Protein AF-A0A928Q920-F1 (afdb_monomer_lite)

Sequence (198 aa):
MKIELNELFSGRCPLYLRMKDGTIYFQLQIEVAQEDKLRAGYYYEYYKIELTKTMEEIGSFSLKLIKKFHTLSDLTLNEFTQITNMNLDDYEIEASKKRYSFMGAKDAKELERNYEECTIVYNVLTKTYDVILSWTYKKGRRYYRDAAKSIGNKDILTFNDSLGFDDNVSAERLGEIIIEGFDRSRKMKAKVLNDCCS

Secondary structure (DSSP, 8-state):
----GGGGG-EEEEEEEEEETTEEEEEEEEEEEPTTSSEEEEEEEEEEEETTS-HHHHHHHHHHHHHHHHHHTT-BHHHHHHHHSS-HHHHHHHHHHHHHHHHT-SSHHHHHHH-EEEEEEEETTTTEEEEEEEEEEEETTEEEEEEE-TTEETTTEE-SS---B-TT--HHHHHHHHHHHHHHHHHHHHHHHHHHH-

Foldseek 3Di:
DPPPVCNVPQKDFQWKWKDADQKIKTWGWAFEAEPVRDTPDTATDIDMDGNVDALLVQLVVVLVSVVVNVVRHHHYQVSVCVVPVDGPVVRVVVNLVVVCVVVVHPHPVRRQPGIQIKTWMAGNVVQKIFIKQKHWDDDPPDIDIDIDTQQDDPVFDGDDDTLMDHSPDRSSSSSVSVVSSRVVSVSSHVRVHVVNVD

pLDDT: mean 87.3, std 12.9, range [33.31, 98.69]

Structure (mmCIF, N/CA/C/O backbone):
data_AF-A0A928Q920-F1
#
_entry.id   AF-A0A928Q920-F1
#
loop_
_atom_site.group_PDB
_atom_site.id
_atom_site.type_symbol
_atom_site.label_atom_id
_atom_site.label_alt_id
_atom_site.label_comp_id
_atom_site.label_asym_id
_atom_site.label_entity_id
_atom_site.label_seq_id
_atom_site.pdbx_PDB_ins_code
_atom_site.Cartn_x
_atom_site.Cartn_y
_atom_site.Cartn_z
_atom_site.occupancy
_atom_site.B_iso_or_equiv
_atom_site.auth_seq_id
_atom_site.auth_comp_id
_atom_site.auth_asym_id
_atom_site.auth_atom_id
_atom_site.pdbx_PDB_model_num
ATOM 1 N N . MET A 1 1 ? 34.317 0.171 7.608 1.00 40.81 1 MET A N 1
ATOM 2 C CA . MET A 1 1 ? 33.238 1.023 7.071 1.00 40.81 1 MET A CA 1
ATOM 3 C C . MET A 1 1 ? 32.094 0.964 8.074 1.00 40.81 1 MET A C 1
ATOM 5 O O . MET A 1 1 ? 31.523 -0.105 8.237 1.00 40.81 1 MET A O 1
ATOM 9 N N . LYS A 1 2 ? 31.872 2.027 8.860 1.00 33.31 2 LYS A N 1
ATOM 10 C CA . LYS A 1 2 ? 30.716 2.110 9.766 1.00 33.31 2 LYS A CA 1
ATOM 11 C C . LYS A 1 2 ? 29.517 2.469 8.890 1.00 33.31 2 LYS A C 1
ATOM 13 O O . LYS A 1 2 ? 29.406 3.619 8.495 1.00 33.31 2 LYS A O 1
ATOM 18 N N . ILE A 1 3 ? 28.705 1.479 8.535 1.00 41.94 3 ILE A N 1
ATOM 19 C CA . ILE A 1 3 ? 27.341 1.723 8.055 1.00 41.94 3 ILE A CA 1
ATOM 20 C C . ILE A 1 3 ? 26.650 2.417 9.229 1.00 41.94 3 ILE A C 1
ATOM 22 O O . ILE A 1 3 ? 26.576 1.838 10.318 1.00 41.94 3 ILE A O 1
ATOM 26 N N . GLU A 1 4 ? 26.277 3.687 9.077 1.00 48.59 4 GLU A N 1
ATOM 27 C CA . GLU A 1 4 ? 25.489 4.360 10.107 1.00 48.59 4 GLU A CA 1
ATOM 28 C C . GLU A 1 4 ? 24.185 3.573 10.273 1.00 48.59 4 GLU A C 1
ATOM 30 O O . GLU A 1 4 ? 23.565 3.199 9.282 1.00 48.59 4 GLU A O 1
ATOM 35 N N . LEU A 1 5 ? 23.760 3.290 11.509 1.00 47.00 5 LEU A N 1
ATOM 36 C CA . LEU A 1 5 ? 22.544 2.505 11.795 1.00 47.00 5 LEU A CA 1
ATOM 37 C C . LEU A 1 5 ? 21.294 3.034 11.056 1.00 47.00 5 LEU A C 1
ATOM 39 O O . LEU A 1 5 ? 20.389 2.259 10.754 1.00 47.00 5 LEU A O 1
ATOM 43 N N . ASN A 1 6 ? 21.296 4.316 10.676 1.00 45.22 6 ASN A N 1
ATOM 44 C CA . ASN A 1 6 ? 20.293 4.964 9.829 1.00 45.22 6 ASN A CA 1
ATOM 45 C C . ASN A 1 6 ? 20.159 4.339 8.420 1.00 45.22 6 ASN A C 1
ATOM 47 O O . ASN A 1 6 ? 19.074 4.359 7.844 1.00 45.22 6 ASN A O 1
ATOM 51 N N . GLU A 1 7 ? 21.223 3.759 7.855 1.00 47.53 7 GLU A N 1
ATOM 52 C CA . GLU A 1 7 ? 21.194 3.117 6.532 1.00 47.53 7 GLU A CA 1
ATOM 53 C C . GLU A 1 7 ? 20.440 1.772 6.555 1.00 47.53 7 GLU A C 1
ATOM 55 O O . GLU A 1 7 ? 19.805 1.409 5.560 1.00 47.53 7 GLU A O 1
ATOM 60 N N . LEU A 1 8 ? 20.429 1.068 7.699 1.00 51.53 8 LEU A N 1
ATOM 61 C CA . LEU A 1 8 ? 19.764 -0.235 7.874 1.00 51.53 8 LEU A CA 1
ATOM 62 C C . LEU A 1 8 ? 18.225 -0.141 7.934 1.00 51.53 8 LEU A C 1
ATOM 64 O O . LEU A 1 8 ? 17.552 -1.145 7.708 1.00 51.53 8 LEU A O 1
ATOM 68 N N . PHE A 1 9 ? 17.666 1.053 8.174 1.00 60.91 9 PHE A N 1
ATOM 69 C CA . PHE A 1 9 ? 16.217 1.313 8.279 1.00 60.91 9 PHE A CA 1
ATOM 70 C C . PHE A 1 9 ? 15.729 2.391 7.297 1.00 60.91 9 PHE A C 1
ATOM 72 O O . PHE A 1 9 ? 14.749 3.094 7.538 1.00 60.91 9 PHE A O 1
ATOM 79 N N . SER A 1 10 ? 16.419 2.530 6.164 1.00 71.88 10 SER A N 1
ATOM 80 C CA . SER A 1 10 ? 16.100 3.539 5.148 1.00 71.88 10 SER A CA 1
ATOM 81 C C . SER A 1 10 ? 14.812 3.253 4.367 1.00 71.88 10 SER A C 1
ATOM 83 O O . SER A 1 10 ? 14.235 4.181 3.808 1.00 71.88 10 SER A O 1
ATOM 85 N N . GLY A 1 11 ? 14.354 1.999 4.314 1.00 81.69 11 GLY A N 1
ATOM 86 C CA . GLY A 1 11 ? 13.118 1.601 3.642 1.00 81.69 11 GLY A CA 1
ATOM 87 C C . GLY A 1 11 ? 11.984 1.371 4.635 1.00 81.69 11 GLY A C 1
ATOM 88 O O . GLY A 1 11 ? 12.076 0.470 5.465 1.00 81.69 11 GLY A O 1
ATOM 89 N N . ARG A 1 12 ? 10.910 2.146 4.504 1.00 88.50 12 ARG A N 1
ATOM 90 C CA . ARG A 1 12 ? 9.685 2.039 5.301 1.00 88.50 12 ARG A CA 1
ATOM 91 C C . ARG A 1 12 ? 8.498 1.640 4.437 1.00 88.50 12 ARG A C 1
ATOM 93 O O . ARG A 1 12 ? 8.535 1.774 3.214 1.00 88.50 12 ARG A O 1
ATOM 100 N N . CYS A 1 13 ? 7.428 1.173 5.065 1.00 91.69 13 CYS A N 1
ATOM 101 C CA . CYS A 1 13 ? 6.207 0.744 4.381 1.00 91.69 13 CYS A CA 1
ATOM 102 C C . CYS A 1 13 ? 4.993 1.528 4.900 1.00 91.69 13 CYS A C 1
ATOM 104 O O . CYS A 1 13 ? 4.271 1.007 5.745 1.00 91.69 13 CYS A O 1
ATOM 106 N N . PRO A 1 14 ? 4.738 2.761 4.422 1.00 94.19 14 PRO A N 1
ATOM 107 C CA . PRO A 1 14 ? 3.599 3.543 4.897 1.00 94.19 14 PRO A CA 1
ATOM 108 C C . PRO A 1 14 ? 2.254 2.841 4.699 1.00 94.19 14 PRO A C 1
ATOM 110 O O . PRO A 1 14 ? 1.430 2.822 5.612 1.00 94.19 14 PRO A O 1
ATOM 113 N N . LEU A 1 15 ? 2.021 2.268 3.513 1.00 96.69 15 LEU A N 1
ATOM 114 C CA . LEU A 1 15 ? 0.725 1.698 3.152 1.00 96.69 15 LEU A CA 1
ATOM 115 C C . LEU A 1 15 ? 0.878 0.332 2.499 1.00 96.69 15 LEU A C 1
ATOM 117 O O . LEU A 1 15 ? 1.429 0.198 1.407 1.00 96.69 15 LEU A O 1
ATOM 121 N N . TYR A 1 16 ? 0.283 -0.668 3.135 1.00 95.31 16 TYR A N 1
ATOM 122 C CA . TYR A 1 16 ? 0.035 -1.960 2.523 1.00 95.31 16 TYR A CA 1
ATOM 123 C C . TYR A 1 16 ? -1.401 -1.991 1.996 1.00 95.31 16 TYR A C 1
ATOM 125 O O . TYR A 1 16 ? -2.351 -1.812 2.761 1.00 95.31 16 TYR A O 1
ATOM 133 N N . LEU A 1 17 ? -1.569 -2.211 0.694 1.00 97.31 17 LEU A N 1
ATOM 134 C CA . LEU A 1 17 ? -2.850 -2.063 0.013 1.00 97.31 17 LEU A CA 1
ATOM 135 C C . LEU A 1 17 ? -3.364 -3.416 -0.469 1.00 97.31 17 LEU A C 1
ATOM 137 O O . LEU A 1 17 ? -2.615 -4.231 -1.010 1.00 97.31 17 LEU A O 1
ATOM 141 N N . ARG A 1 18 ? -4.664 -3.647 -0.293 1.00 96.44 18 ARG A N 1
ATOM 142 C CA . ARG A 1 18 ? -5.372 -4.784 -0.883 1.00 96.44 18 ARG A CA 1
ATOM 143 C C . ARG A 1 18 ? -6.625 -4.337 -1.600 1.00 96.44 18 ARG A C 1
ATOM 145 O O . ARG A 1 18 ? -7.268 -3.398 -1.156 1.00 96.44 18 ARG A O 1
ATOM 152 N N . MET A 1 19 ? -7.007 -5.048 -2.648 1.00 96.56 19 MET A N 1
ATOM 153 C CA . MET A 1 19 ? -8.226 -4.776 -3.396 1.00 96.56 19 MET A CA 1
ATOM 154 C C . MET A 1 19 ? -9.019 -6.062 -3.607 1.00 96.56 19 MET A C 1
ATOM 156 O O . MET A 1 19 ? -8.455 -7.095 -3.976 1.00 96.56 19 MET A O 1
ATOM 160 N N . LYS A 1 20 ? -10.325 -5.995 -3.342 1.00 95.56 20 LYS A N 1
ATOM 161 C CA . LYS A 1 20 ? -11.289 -7.074 -3.589 1.00 95.56 20 LYS A CA 1
ATOM 162 C C . LYS A 1 20 ? -12.700 -6.495 -3.662 1.00 95.56 20 LYS A C 1
ATOM 164 O O . LYS A 1 20 ? -13.006 -5.558 -2.935 1.00 95.56 20 LYS A O 1
ATOM 169 N N . ASP A 1 21 ? -13.531 -7.060 -4.537 1.00 93.44 21 ASP A N 1
ATOM 170 C CA . ASP A 1 21 ? -14.974 -6.787 -4.639 1.00 93.44 21 ASP A CA 1
ATOM 171 C C . ASP A 1 21 ? -15.341 -5.294 -4.692 1.00 93.44 21 ASP A C 1
ATOM 173 O O . ASP A 1 21 ? -16.333 -4.860 -4.117 1.00 93.44 21 ASP A O 1
ATOM 177 N N . GLY A 1 22 ? -14.539 -4.493 -5.399 1.00 94.44 22 GLY A N 1
ATOM 178 C CA . GLY A 1 22 ? -14.806 -3.063 -5.544 1.00 94.44 22 GLY A CA 1
ATOM 179 C C . GLY A 1 22 ? -14.321 -2.193 -4.383 1.00 94.44 22 GLY A C 1
ATOM 180 O O . GLY A 1 22 ? -14.589 -1.001 -4.399 1.00 94.44 22 GLY A O 1
ATOM 181 N N . THR A 1 23 ? -13.586 -2.737 -3.414 1.00 97.44 23 THR A N 1
ATOM 182 C CA . THR A 1 23 ? -13.074 -2.000 -2.252 1.00 97.44 23 THR A CA 1
ATOM 183 C C . THR A 1 23 ? -11.546 -2.064 -2.200 1.00 97.44 23 THR A C 1
ATOM 185 O O . THR A 1 23 ? -10.955 -3.134 -2.372 1.00 97.44 23 THR A O 1
ATOM 188 N N . ILE A 1 24 ? -10.896 -0.934 -1.904 1.00 98.06 24 ILE A N 1
ATOM 189 C CA . ILE A 1 24 ? -9.482 -0.888 -1.514 1.00 98.06 24 ILE A CA 1
ATOM 190 C C . ILE A 1 24 ? -9.404 -0.859 0.010 1.00 98.06 24 ILE A C 1
ATOM 192 O O . ILE A 1 24 ? -9.973 0.018 0.659 1.00 98.06 24 ILE A O 1
ATOM 196 N N . TYR A 1 25 ? -8.653 -1.793 0.577 1.00 97.56 25 TYR A N 1
ATOM 197 C CA . TYR A 1 25 ? -8.311 -1.872 1.986 1.00 97.56 25 TYR A CA 1
ATOM 198 C C . TYR A 1 25 ? -6.888 -1.358 2.191 1.00 97.56 25 TYR A C 1
ATOM 200 O O . TYR A 1 25 ? -5.937 -1.850 1.584 1.00 97.56 25 TYR A O 1
ATOM 208 N N . PHE A 1 26 ? -6.746 -0.399 3.092 1.00 97.12 26 PHE A N 1
ATOM 209 C CA . PHE A 1 26 ? -5.482 0.189 3.495 1.00 97.12 26 PHE A CA 1
ATOM 210 C C . PHE A 1 26 ? -5.097 -0.372 4.854 1.00 97.12 26 PHE A C 1
ATOM 212 O O . PHE A 1 26 ? -5.886 -0.339 5.797 1.00 97.12 26 PHE A O 1
ATOM 219 N N . GLN A 1 27 ? -3.867 -0.847 4.961 1.00 94.81 27 GLN A N 1
ATOM 220 C CA . GLN A 1 27 ? -3.190 -1.067 6.226 1.00 94.81 27 GLN A CA 1
ATOM 221 C C . GLN A 1 27 ? -2.095 -0.002 6.329 1.00 94.81 27 GLN A C 1
ATOM 223 O O . GLN A 1 27 ? -1.072 -0.087 5.651 1.00 94.81 27 GLN A O 1
ATOM 228 N N . LEU A 1 28 ? -2.351 1.014 7.150 1.00 94.00 28 LEU A N 1
ATOM 229 C CA . LEU A 1 28 ? -1.365 2.008 7.555 1.00 94.00 28 LEU A CA 1
ATOM 230 C C . LEU A 1 28 ? -0.415 1.345 8.548 1.00 94.00 28 LEU A C 1
ATOM 232 O O . LEU A 1 28 ? -0.870 0.842 9.572 1.00 94.00 28 LEU A O 1
ATOM 236 N N . GLN A 1 29 ? 0.876 1.329 8.240 1.00 90.56 29 GLN A N 1
ATOM 237 C CA . GLN A 1 29 ? 1.894 0.692 9.069 1.00 90.56 29 GLN A CA 1
ATOM 238 C C . GLN A 1 29 ? 2.834 1.759 9.621 1.00 90.56 29 GLN A C 1
ATOM 240 O O . GLN A 1 29 ? 3.646 2.329 8.903 1.00 90.56 29 GLN A O 1
ATOM 245 N N . ILE A 1 30 ? 2.684 2.036 10.909 1.00 87.44 30 ILE A N 1
ATOM 246 C CA . ILE A 1 30 ? 3.476 2.999 11.666 1.00 87.44 30 ILE A CA 1
ATOM 247 C C . ILE A 1 30 ? 4.623 2.246 12.330 1.00 87.44 30 ILE A C 1
ATOM 249 O O . ILE A 1 30 ? 4.411 1.229 12.992 1.00 87.44 30 ILE A O 1
ATOM 253 N N . GLU A 1 31 ? 5.844 2.733 12.134 1.00 83.75 31 GLU A N 1
ATOM 254 C CA . GLU A 1 31 ? 7.037 2.139 12.735 1.00 83.75 31 GLU A CA 1
ATOM 255 C C . GLU A 1 31 ? 7.283 2.763 14.109 1.00 83.75 31 GLU A C 1
ATOM 257 O O . GLU A 1 31 ? 7.471 3.977 14.217 1.00 83.75 31 GLU A O 1
ATOM 262 N N . VAL A 1 32 ? 7.264 1.927 15.151 1.00 81.38 32 VAL A N 1
ATOM 263 C CA . VAL A 1 32 ? 7.565 2.335 16.529 1.00 81.38 32 VAL A CA 1
ATOM 264 C C . VAL A 1 32 ? 9.067 2.195 16.748 1.00 81.38 32 VAL A C 1
ATOM 266 O O . VAL A 1 32 ? 9.646 1.145 16.452 1.00 81.38 32 VAL A O 1
ATOM 269 N N . ALA A 1 33 ? 9.699 3.250 17.252 1.00 77.75 33 ALA A N 1
ATOM 270 C CA . ALA A 1 33 ? 11.130 3.317 17.494 1.00 77.75 33 ALA A CA 1
ATOM 271 C C . ALA A 1 33 ? 11.485 2.918 18.936 1.00 77.75 33 ALA A C 1
ATOM 273 O O . ALA A 1 33 ? 10.763 3.200 19.898 1.00 77.75 33 ALA A O 1
ATOM 274 N N . GLN A 1 34 ? 12.634 2.268 19.0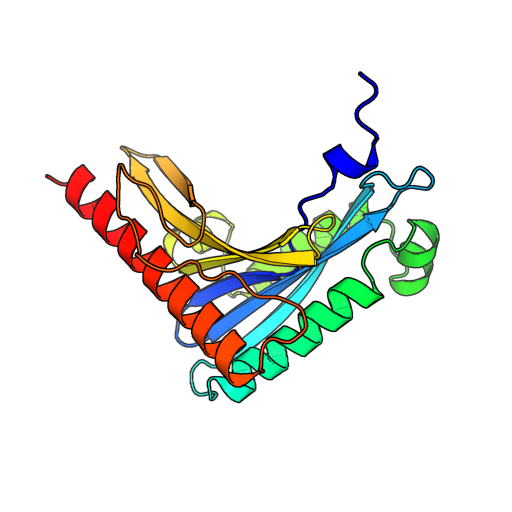85 1.00 72.38 34 GLN A N 1
ATOM 275 C CA . GLN A 1 34 ? 13.327 2.112 20.359 1.00 72.38 34 GLN A CA 1
ATOM 276 C C . GLN A 1 34 ? 14.063 3.415 20.718 1.00 72.38 34 GLN A C 1
ATOM 278 O O . GLN A 1 34 ? 14.211 4.312 19.886 1.00 72.38 34 GLN A O 1
ATOM 283 N N . GLU A 1 35 ? 14.566 3.520 21.950 1.00 72.88 35 GLU A N 1
ATOM 284 C CA . GLU A 1 35 ? 15.356 4.683 22.394 1.00 72.88 35 GLU A CA 1
ATOM 285 C C . GLU A 1 35 ? 16.627 4.899 21.551 1.00 72.88 35 GLU A C 1
ATOM 287 O O . GLU A 1 35 ? 17.061 6.033 21.351 1.00 72.88 35 GLU A O 1
ATOM 292 N N . ASP A 1 36 ? 17.194 3.823 20.999 1.00 71.94 36 ASP A N 1
ATOM 293 C CA . ASP A 1 36 ? 18.347 3.853 20.092 1.00 71.94 36 ASP A CA 1
ATOM 294 C C . ASP A 1 36 ? 17.976 4.153 18.624 1.00 71.94 36 ASP A C 1
ATOM 296 O O . ASP A 1 36 ? 18.847 4.152 17.750 1.00 71.94 36 ASP A O 1
ATOM 300 N N . LYS A 1 37 ? 16.696 4.457 18.364 1.00 67.12 37 LYS A N 1
ATOM 301 C CA . LYS A 1 37 ? 16.091 4.731 17.051 1.00 67.12 37 LYS A CA 1
ATOM 302 C C . LYS A 1 37 ? 16.040 3.537 16.100 1.00 67.12 37 LYS A C 1
ATOM 304 O O . LYS A 1 37 ? 15.703 3.711 14.928 1.00 67.12 37 LYS A O 1
ATOM 309 N N . LEU A 1 38 ? 16.329 2.328 16.576 1.00 71.56 38 LEU A N 1
ATOM 310 C CA . LEU A 1 38 ? 16.052 1.116 15.815 1.00 71.56 38 LEU A CA 1
ATOM 311 C C . LEU A 1 38 ? 14.568 0.765 15.894 1.00 71.56 38 LEU A C 1
ATOM 313 O O . LEU A 1 38 ? 13.836 1.207 16.780 1.00 71.56 38 LEU A O 1
ATOM 317 N N . ARG A 1 39 ? 14.100 -0.047 14.946 1.00 75.88 39 ARG A N 1
ATOM 318 C CA . ARG A 1 39 ? 12.699 -0.474 14.909 1.00 75.88 39 ARG A CA 1
ATOM 319 C C . ARG A 1 39 ? 12.376 -1.379 16.105 1.00 75.88 39 ARG A C 1
ATOM 321 O O . ARG A 1 39 ? 12.981 -2.439 16.257 1.00 75.88 39 ARG A O 1
ATOM 328 N N . ALA A 1 40 ? 11.394 -0.987 16.915 1.00 74.75 40 ALA A N 1
ATOM 329 C CA . ALA A 1 40 ? 10.828 -1.801 17.993 1.00 74.75 40 ALA A CA 1
ATOM 330 C C . ALA A 1 40 ? 9.768 -2.778 17.462 1.00 74.75 40 ALA A C 1
ATOM 332 O O . ALA A 1 40 ? 9.735 -3.933 17.866 1.00 74.75 40 ALA A O 1
ATOM 333 N N . GLY A 1 41 ? 8.942 -2.323 16.517 1.00 80.12 41 GLY A N 1
ATOM 334 C CA . GLY A 1 41 ? 7.876 -3.108 15.894 1.00 80.12 41 GLY A CA 1
ATOM 335 C C . GLY A 1 41 ? 6.914 -2.213 15.119 1.00 80.12 41 GLY A C 1
ATOM 336 O O . GLY A 1 41 ? 7.282 -1.096 14.733 1.00 80.12 41 GLY A O 1
ATOM 337 N N . TYR A 1 42 ? 5.698 -2.701 14.870 1.00 83.19 42 TYR A N 1
ATOM 338 C CA . TYR A 1 42 ? 4.723 -1.995 14.037 1.00 83.19 42 TYR A CA 1
ATOM 339 C C . TYR A 1 42 ? 3.377 -1.775 14.727 1.00 83.19 42 TYR A C 1
ATOM 341 O O . TYR A 1 42 ? 2.815 -2.670 15.352 1.00 83.19 42 TYR A O 1
ATOM 349 N N . TYR A 1 43 ? 2.813 -0.593 14.501 1.00 84.25 43 TYR A N 1
ATOM 350 C CA . TYR A 1 43 ? 1.431 -0.250 14.812 1.00 84.25 43 TYR A CA 1
ATOM 351 C C . TYR A 1 43 ? 0.611 -0.186 13.511 1.00 84.25 43 TYR A C 1
ATOM 353 O O . TYR A 1 43 ? 1.052 0.409 12.527 1.00 84.25 43 TYR A O 1
ATOM 361 N N . TYR A 1 44 ? -0.568 -0.816 13.470 1.00 87.75 44 TYR A N 1
ATOM 362 C CA . TYR A 1 44 ? -1.344 -1.039 12.244 1.00 87.75 44 TYR A CA 1
ATOM 363 C C . TYR A 1 44 ? -2.770 -0.499 12.315 1.00 87.75 44 TYR A C 1
ATOM 365 O O . TYR A 1 44 ? -3.643 -1.043 12.988 1.00 87.75 44 TYR A O 1
ATOM 373 N N . GLU A 1 45 ? -3.086 0.483 11.490 1.00 89.56 45 GLU A N 1
ATOM 374 C CA . GLU A 1 45 ? -4.464 0.946 11.363 1.00 89.56 45 GLU A CA 1
ATOM 375 C C . GLU A 1 45 ? -5.076 0.500 10.041 1.00 89.56 45 GLU A C 1
ATOM 377 O O . GLU A 1 45 ? -4.421 0.499 8.998 1.00 89.56 45 GLU A O 1
ATOM 382 N N . TYR A 1 46 ? -6.351 0.122 10.087 1.00 93.31 46 TYR A N 1
ATOM 383 C CA . TYR A 1 46 ? -7.059 -0.426 8.939 1.00 93.31 46 TYR A CA 1
ATOM 384 C C . TYR A 1 46 ? -8.146 0.527 8.466 1.00 93.31 46 TYR A C 1
ATOM 386 O O . TYR A 1 46 ? -8.987 0.973 9.245 1.00 93.31 46 TYR A O 1
ATOM 394 N N . TYR A 1 47 ? -8.139 0.800 7.168 1.00 95.94 47 TYR A N 1
ATOM 395 C CA . TYR A 1 47 ? -9.096 1.676 6.512 1.00 95.94 47 TYR A CA 1
ATOM 396 C C . TYR A 1 47 ? -9.577 1.062 5.205 1.00 95.94 47 TYR A C 1
ATOM 398 O O . TYR A 1 47 ? -8.959 0.140 4.676 1.00 95.94 47 TYR A O 1
ATOM 406 N N . LYS A 1 48 ? -10.682 1.573 4.666 1.00 96.81 48 LYS A N 1
ATOM 407 C CA . LYS A 1 48 ? -11.158 1.170 3.347 1.00 96.81 48 LYS A CA 1
ATOM 408 C C . LYS A 1 48 ? -11.823 2.318 2.603 1.00 96.81 48 LYS A C 1
ATOM 410 O O . LYS A 1 48 ? -12.386 3.213 3.231 1.00 96.81 48 LYS A O 1
ATOM 415 N N . ILE A 1 49 ? -11.769 2.255 1.280 1.00 97.94 49 ILE A N 1
ATOM 416 C CA . ILE A 1 49 ? -12.488 3.144 0.368 1.00 97.94 49 ILE A CA 1
ATOM 417 C C . ILE A 1 49 ? -13.067 2.311 -0.779 1.00 97.94 49 ILE A C 1
ATOM 419 O O . ILE A 1 49 ? -12.461 1.328 -1.204 1.00 97.94 49 ILE A O 1
ATOM 423 N N . GLU A 1 50 ? -14.240 2.687 -1.273 1.00 97.50 50 GLU A N 1
ATOM 424 C CA . GLU A 1 50 ? -14.853 2.031 -2.432 1.00 97.50 50 GLU A CA 1
ATOM 425 C C . GLU A 1 50 ? -14.212 2.529 -3.741 1.00 97.50 50 GLU A C 1
ATOM 427 O O . GLU A 1 50 ? -13.890 3.707 -3.872 1.00 97.50 50 GLU A O 1
ATOM 432 N N . LEU A 1 51 ? -14.073 1.658 -4.742 1.00 94.44 51 LEU A N 1
ATOM 433 C CA . LEU A 1 51 ? -13.547 1.971 -6.082 1.00 94.44 51 LEU A CA 1
ATOM 434 C C . LEU A 1 51 ? -14.498 2.825 -6.926 1.00 94.44 51 LEU A C 1
ATOM 436 O O . LEU A 1 51 ? -14.133 3.264 -8.010 1.00 94.44 51 LEU A O 1
ATOM 440 N N . THR A 1 52 ? -15.719 3.067 -6.448 1.00 95.69 52 THR A N 1
ATOM 441 C CA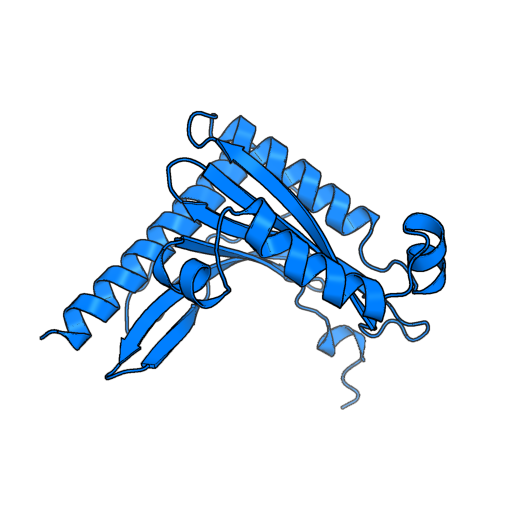 . THR A 1 52 ? -16.641 4.033 -7.061 1.00 95.69 52 THR A CA 1
ATOM 442 C C . THR A 1 52 ? -16.206 5.481 -6.835 1.00 95.69 52 THR A C 1
ATOM 444 O O . THR A 1 52 ? -16.772 6.387 -7.443 1.00 95.69 52 THR A O 1
ATOM 447 N N . LYS A 1 53 ? -15.222 5.708 -5.957 1.00 97.94 53 LYS A N 1
ATOM 448 C CA . LYS A 1 53 ? -14.615 7.014 -5.710 1.00 97.94 53 LYS A CA 1
ATOM 449 C C . LYS A 1 53 ? -13.688 7.436 -6.845 1.00 97.94 53 LYS A C 1
ATOM 451 O O . LYS A 1 53 ? -13.106 6.599 -7.532 1.00 97.94 53 LYS A O 1
ATOM 456 N N . THR A 1 54 ? -13.546 8.745 -7.038 1.00 98.44 54 THR A N 1
ATOM 457 C CA . THR A 1 54 ? -12.645 9.287 -8.064 1.00 98.44 54 THR A CA 1
ATOM 458 C C . THR A 1 54 ? -11.178 9.041 -7.704 1.00 98.44 54 THR A C 1
ATOM 460 O O . THR A 1 54 ? -10.838 8.797 -6.542 1.00 98.44 54 THR A O 1
ATOM 463 N N . MET A 1 55 ? -10.282 9.152 -8.691 1.00 98.56 55 MET A N 1
ATOM 464 C CA . MET A 1 55 ? -8.835 9.068 -8.443 1.00 98.56 55 MET A CA 1
ATOM 465 C C . MET A 1 55 ? -8.385 10.123 -7.428 1.00 98.56 55 MET A C 1
ATOM 467 O O . MET A 1 55 ? -7.639 9.815 -6.501 1.00 98.56 55 MET A O 1
ATOM 471 N N . GLU A 1 56 ? -8.912 11.344 -7.532 1.00 98.69 56 GLU A N 1
ATOM 472 C CA . GLU A 1 56 ? -8.641 12.415 -6.574 1.00 98.69 56 GLU A CA 1
ATOM 473 C C . GLU A 1 56 ? -9.103 12.070 -5.149 1.00 98.69 56 GLU A C 1
ATOM 475 O O . GLU A 1 56 ? -8.371 12.330 -4.194 1.00 98.69 56 GLU A O 1
ATOM 480 N N . GLU A 1 57 ? -10.274 11.449 -4.971 1.00 98.69 57 GLU A N 1
ATOM 481 C CA . GLU A 1 57 ? -10.750 11.010 -3.652 1.00 98.69 57 GLU A CA 1
ATOM 482 C C . GLU A 1 57 ? -9.867 9.895 -3.066 1.00 98.69 57 GLU A C 1
ATOM 484 O O . GLU A 1 57 ? -9.492 9.964 -1.891 1.00 98.69 57 GLU A O 1
ATOM 489 N N . ILE A 1 58 ? -9.498 8.893 -3.876 1.00 98.69 58 ILE A N 1
ATOM 490 C CA . ILE A 1 58 ? -8.613 7.786 -3.472 1.00 98.69 58 ILE A CA 1
ATOM 491 C C . ILE A 1 58 ? -7.241 8.323 -3.063 1.00 98.69 58 ILE A C 1
ATOM 493 O O . ILE A 1 58 ? -6.724 7.982 -1.992 1.00 98.69 58 ILE A O 1
ATOM 497 N N . GLY A 1 59 ? -6.647 9.191 -3.877 1.00 98.56 59 GLY A N 1
ATOM 498 C CA . GLY A 1 59 ? -5.345 9.759 -3.566 1.00 98.56 59 GLY A CA 1
ATOM 499 C C . GLY A 1 59 ? -5.393 10.771 -2.425 1.00 98.56 59 GLY A C 1
ATOM 500 O O . GLY A 1 59 ? -4.517 10.740 -1.570 1.00 98.56 59 GLY A O 1
ATOM 501 N N . SER A 1 60 ? -6.452 11.577 -2.295 1.00 98.62 60 SER A N 1
ATOM 502 C CA . SER A 1 60 ? -6.651 12.456 -1.129 1.00 98.62 60 SER A CA 1
ATOM 503 C C . SER A 1 60 ? -6.734 11.660 0.169 1.00 98.62 60 SER A C 1
ATOM 505 O O . SER A 1 60 ? -6.183 12.063 1.196 1.00 98.62 60 SER A O 1
ATOM 507 N N . PHE A 1 61 ? -7.426 10.519 0.144 1.00 98.50 61 PHE A N 1
ATOM 508 C CA . PHE A 1 61 ? -7.488 9.610 1.281 1.00 98.50 61 PHE A CA 1
ATOM 509 C C . PHE A 1 61 ? -6.105 9.035 1.609 1.00 98.50 61 PHE A C 1
ATOM 511 O O . PHE A 1 61 ? -5.669 9.075 2.758 1.00 98.50 61 PHE A O 1
ATOM 518 N N . SER A 1 62 ? -5.376 8.600 0.585 1.00 98.31 62 SER A N 1
ATOM 519 C CA . SER A 1 62 ? -4.028 8.041 0.713 1.00 98.31 62 SER A CA 1
ATOM 520 C C . SER A 1 62 ? -3.018 9.062 1.246 1.00 98.31 62 SER A C 1
ATOM 522 O O . SER A 1 62 ? -2.269 8.747 2.167 1.00 98.31 62 SER A O 1
ATOM 524 N N . LEU A 1 63 ? -3.053 10.310 0.765 1.00 98.25 63 LEU A N 1
ATOM 525 C CA . LEU A 1 63 ? -2.224 11.414 1.264 1.00 98.25 63 LEU A CA 1
ATOM 526 C C . LEU A 1 63 ? -2.476 11.689 2.749 1.00 98.25 63 LEU A C 1
ATOM 528 O O . LEU A 1 63 ? -1.529 11.904 3.504 1.00 98.25 63 LEU A O 1
ATOM 532 N N . LYS A 1 64 ? -3.737 11.646 3.204 1.00 97.88 64 LYS A N 1
ATOM 533 C CA . LYS A 1 64 ? -4.060 11.794 4.635 1.00 97.88 64 LYS A CA 1
ATOM 534 C C . LYS A 1 64 ? -3.422 10.684 5.470 1.00 97.88 64 LYS A C 1
ATOM 536 O O . LYS A 1 64 ? -2.890 10.972 6.541 1.00 97.88 64 LYS A O 1
ATOM 541 N N . LEU A 1 65 ? -3.445 9.443 4.982 1.00 97.50 65 LEU A N 1
ATOM 542 C CA . LEU A 1 65 ? -2.818 8.314 5.670 1.00 97.50 65 LEU A CA 1
ATOM 543 C C . LEU A 1 65 ? -1.286 8.406 5.655 1.00 97.50 65 LEU A C 1
ATOM 545 O O . LEU A 1 65 ? -0.672 8.186 6.691 1.00 97.50 65 LEU A O 1
ATOM 549 N N . ILE A 1 66 ? -0.669 8.802 4.538 1.00 96.25 66 ILE A N 1
ATOM 550 C CA . ILE A 1 66 ? 0.785 9.031 4.448 1.00 96.25 66 ILE A CA 1
ATOM 551 C C . ILE A 1 66 ? 1.215 10.175 5.377 1.00 96.25 66 ILE A C 1
ATOM 553 O O . ILE A 1 66 ? 2.204 10.064 6.097 1.00 96.25 66 ILE A O 1
ATOM 557 N N . LYS A 1 67 ? 0.442 11.261 5.450 1.00 94.69 67 LYS A N 1
ATOM 558 C CA . LYS A 1 67 ? 0.701 12.339 6.413 1.00 94.69 67 LYS A CA 1
ATOM 559 C C . LYS A 1 67 ? 0.605 11.836 7.854 1.00 94.69 67 LYS A C 1
ATOM 561 O O . LYS A 1 67 ? 1.435 12.196 8.688 1.00 94.69 67 LYS A O 1
ATOM 566 N N . LYS A 1 68 ? -0.388 10.990 8.150 1.00 92.94 68 LYS A N 1
ATOM 567 C CA . LYS A 1 68 ? -0.528 10.351 9.464 1.00 92.94 68 LYS A CA 1
ATOM 568 C C . LYS A 1 68 ? 0.658 9.429 9.763 1.00 92.94 68 LYS A C 1
ATOM 570 O O . LYS A 1 68 ? 1.182 9.499 10.868 1.00 92.94 68 LYS A O 1
ATOM 575 N N . PHE A 1 69 ? 1.122 8.652 8.782 1.00 91.94 69 PHE A N 1
ATOM 576 C CA . PHE A 1 69 ? 2.352 7.865 8.874 1.00 91.94 69 PHE A CA 1
ATOM 577 C C . PHE A 1 69 ? 3.530 8.743 9.290 1.00 91.94 69 PHE A C 1
ATOM 579 O O . PHE A 1 69 ? 4.167 8.423 10.278 1.00 91.94 69 PHE A O 1
ATOM 586 N N . HIS A 1 70 ? 3.789 9.870 8.627 1.00 88.88 70 HIS A N 1
ATOM 587 C CA . HIS A 1 70 ? 4.909 10.750 9.003 1.00 88.88 70 HIS A CA 1
ATOM 588 C C . HIS A 1 70 ? 4.754 11.417 10.362 1.00 88.88 70 HIS A C 1
ATOM 590 O O . HIS A 1 70 ? 5.742 11.729 11.010 1.00 88.88 70 HIS A O 1
ATOM 596 N N . THR A 1 71 ? 3.515 11.653 10.790 1.00 86.44 71 THR A N 1
ATOM 597 C CA . THR A 1 71 ? 3.237 12.269 12.094 1.00 86.44 71 THR A CA 1
ATOM 598 C C . THR A 1 71 ? 3.460 11.288 13.246 1.00 86.44 71 THR A C 1
ATOM 600 O O . THR A 1 71 ? 3.781 11.714 14.349 1.00 86.44 71 THR A O 1
ATOM 603 N N . LEU A 1 72 ? 3.239 9.992 13.006 1.00 83.00 72 LEU A N 1
ATOM 604 C CA . LEU A 1 72 ? 3.239 8.956 14.044 1.00 83.00 72 LEU A CA 1
ATOM 605 C C . LEU A 1 72 ? 4.379 7.943 13.908 1.00 83.00 72 LEU A C 1
ATOM 607 O O . LEU A 1 72 ? 4.611 7.156 14.818 1.00 83.00 72 LEU A O 1
ATOM 611 N N . SER A 1 73 ? 5.070 7.898 12.776 1.00 78.69 73 SER A N 1
ATOM 612 C CA . SER A 1 73 ? 6.286 7.097 12.662 1.00 78.69 73 SER A CA 1
ATOM 613 C C . SER A 1 73 ? 7.365 7.741 13.505 1.00 78.69 73 SER A C 1
ATOM 615 O O . SER A 1 73 ? 7.406 8.961 13.621 1.00 78.69 73 SER A O 1
ATOM 617 N N . ASP A 1 74 ? 8.220 6.910 14.089 1.00 75.12 74 ASP A N 1
ATOM 618 C CA . ASP A 1 74 ? 9.233 7.330 15.059 1.00 75.12 74 ASP A CA 1
ATOM 619 C C . ASP A 1 74 ? 8.682 7.696 16.445 1.00 75.12 74 ASP A C 1
ATOM 621 O O . ASP A 1 74 ? 9.433 8.207 17.275 1.00 75.12 74 ASP A O 1
ATOM 625 N N . LEU A 1 75 ? 7.415 7.366 16.741 1.00 77.50 75 LEU A N 1
ATOM 626 C CA . LEU A 1 75 ? 6.954 7.294 18.129 1.00 77.50 75 LEU A CA 1
ATOM 627 C C . LEU A 1 75 ? 7.859 6.337 18.905 1.00 77.50 75 LEU A C 1
ATOM 629 O O . LEU A 1 75 ? 8.083 5.198 18.488 1.00 77.50 75 LEU A O 1
ATOM 633 N N . THR A 1 76 ? 8.335 6.776 20.059 1.00 82.75 76 THR A N 1
ATOM 634 C CA . THR A 1 76 ? 8.990 5.904 21.032 1.00 82.75 76 THR A CA 1
ATOM 635 C C . THR A 1 76 ? 7.981 4.928 21.646 1.00 82.75 76 THR A C 1
ATOM 637 O O . THR A 1 76 ? 6.774 5.184 21.667 1.00 82.75 76 THR A O 1
ATOM 640 N N . LEU A 1 77 ? 8.457 3.821 22.224 1.00 82.06 77 LEU A N 1
ATOM 641 C CA . LEU A 1 77 ? 7.606 2.876 22.970 1.00 82.06 77 LEU A CA 1
ATOM 642 C C . LEU A 1 77 ? 6.763 3.551 24.070 1.00 82.06 77 LEU A C 1
ATOM 644 O O . LEU A 1 77 ? 5.612 3.167 24.297 1.00 82.06 77 LEU A O 1
ATOM 648 N N . ASN A 1 78 ? 7.313 4.571 24.733 1.00 83.50 78 ASN A N 1
ATOM 649 C CA . ASN A 1 78 ? 6.600 5.327 25.761 1.00 83.50 78 ASN A CA 1
ATOM 650 C C . ASN A 1 78 ? 5.460 6.157 25.161 1.00 83.50 78 ASN A C 1
ATOM 652 O O . ASN A 1 78 ? 4.338 6.091 25.661 1.00 83.50 78 ASN A O 1
ATOM 656 N N . GLU A 1 79 ? 5.716 6.894 24.077 1.00 83.94 79 GLU A N 1
ATOM 657 C CA . GLU A 1 79 ? 4.677 7.676 23.393 1.00 83.94 79 GLU A CA 1
ATOM 658 C C . GLU A 1 79 ? 3.594 6.760 22.807 1.00 83.94 79 GLU A C 1
ATOM 660 O O . GLU A 1 79 ? 2.404 7.038 22.943 1.00 83.94 79 GLU A O 1
ATOM 665 N N . PHE A 1 80 ? 3.987 5.615 22.242 1.00 83.25 80 PHE A N 1
ATOM 666 C CA . PHE A 1 80 ? 3.059 4.584 21.783 1.00 83.25 80 PHE A CA 1
ATOM 667 C C . PHE A 1 80 ? 2.129 4.099 22.906 1.00 83.25 80 PHE A C 1
ATOM 669 O O . PHE A 1 80 ? 0.906 4.076 22.736 1.00 83.25 80 PHE A O 1
ATOM 676 N N . THR A 1 81 ? 2.697 3.745 24.063 1.00 83.50 81 THR A N 1
ATOM 677 C CA . THR A 1 81 ? 1.934 3.240 25.215 1.00 83.50 81 THR A CA 1
ATOM 678 C C . THR A 1 81 ? 0.988 4.310 25.758 1.00 83.50 81 THR A C 1
ATOM 680 O O . THR A 1 81 ? -0.152 4.008 26.099 1.00 83.50 81 THR A O 1
ATOM 683 N N . GLN A 1 82 ? 1.415 5.575 25.782 1.00 85.38 82 GLN A N 1
ATOM 684 C CA . GLN A 1 82 ? 0.573 6.699 26.203 1.00 85.38 82 GLN A CA 1
ATOM 685 C C . GLN A 1 82 ? -0.610 6.944 25.254 1.00 85.38 82 GLN A C 1
ATOM 687 O O . GLN A 1 82 ? -1.699 7.278 25.716 1.00 85.38 82 GLN A O 1
ATOM 692 N N . ILE A 1 83 ? -0.418 6.771 23.941 1.00 81.75 83 ILE A N 1
ATOM 693 C CA . ILE A 1 83 ? -1.465 6.995 22.932 1.00 81.75 83 ILE A CA 1
ATOM 694 C C . ILE A 1 83 ? -2.463 5.832 22.886 1.00 81.75 83 ILE A C 1
ATOM 696 O O . ILE A 1 83 ? -3.665 6.054 22.738 1.00 81.75 83 ILE A O 1
ATOM 700 N N . THR A 1 84 ? -1.981 4.593 22.981 1.00 78.12 84 THR A N 1
ATOM 701 C CA . THR A 1 84 ? -2.802 3.391 22.751 1.00 78.12 84 THR A CA 1
ATOM 702 C C . THR A 1 84 ? -3.274 2.705 24.030 1.00 78.12 84 THR A C 1
ATOM 704 O O . THR A 1 84 ? -4.201 1.897 23.976 1.00 78.12 84 THR A O 1
ATOM 707 N N . ASN A 1 85 ? -2.662 3.023 25.176 1.00 83.50 85 ASN A N 1
ATOM 708 C CA . ASN A 1 85 ? -2.847 2.333 26.454 1.00 83.50 85 ASN A CA 1
ATOM 709 C C . ASN A 1 85 ? -2.562 0.815 26.375 1.00 83.50 85 ASN A C 1
ATOM 711 O O . ASN A 1 85 ? -3.147 0.025 27.115 1.00 83.50 85 ASN A O 1
ATOM 715 N N . MET A 1 86 ? -1.683 0.404 25.455 1.00 78.62 86 MET A N 1
ATOM 716 C CA . MET A 1 86 ? -1.254 -0.980 25.233 1.00 78.62 86 MET A CA 1
ATOM 717 C C . MET A 1 86 ? 0.271 -1.044 25.116 1.00 78.62 86 MET A C 1
ATOM 719 O O . MET A 1 86 ? 0.904 -0.080 24.687 1.00 78.62 86 MET A O 1
ATOM 723 N N . ASN A 1 87 ? 0.865 -2.188 25.465 1.00 82.12 87 ASN A N 1
ATOM 724 C CA . ASN A 1 87 ? 2.231 -2.496 25.038 1.00 82.12 87 ASN A CA 1
ATOM 725 C C . ASN A 1 87 ? 2.220 -3.015 23.584 1.00 82.12 87 ASN A C 1
ATOM 727 O O . ASN A 1 87 ? 1.168 -3.353 23.034 1.00 82.12 87 ASN A O 1
ATOM 731 N N . LEU A 1 88 ? 3.390 -3.039 22.944 1.00 78.38 88 LEU A N 1
ATOM 732 C CA . LEU A 1 88 ? 3.498 -3.339 21.514 1.00 78.38 88 LEU A CA 1
ATOM 733 C C . LEU A 1 88 ? 3.179 -4.807 21.176 1.00 78.38 88 LEU A C 1
ATOM 735 O O . LEU A 1 88 ? 2.532 -5.067 20.163 1.00 78.38 88 LEU A O 1
ATOM 739 N N . ASP A 1 89 ? 3.566 -5.752 22.034 1.00 76.12 89 ASP A N 1
ATOM 740 C CA . ASP A 1 89 ? 3.368 -7.190 21.801 1.00 76.12 89 ASP A CA 1
ATOM 741 C C . ASP A 1 89 ? 1.880 -7.573 21.817 1.00 76.12 89 ASP A C 1
ATOM 743 O O . ASP A 1 89 ? 1.384 -8.259 20.916 1.00 76.12 89 ASP A O 1
ATOM 747 N N . ASP A 1 90 ? 1.138 -7.078 22.812 1.00 76.56 90 ASP A N 1
ATOM 748 C CA . ASP A 1 90 ? -0.310 -7.281 22.912 1.00 76.56 90 ASP A CA 1
ATOM 749 C C . ASP A 1 90 ? -1.024 -6.671 21.700 1.00 76.56 90 ASP A C 1
ATOM 751 O O . ASP A 1 90 ? -1.952 -7.260 21.128 1.00 76.56 90 ASP A O 1
ATOM 755 N N . TYR A 1 91 ? -0.538 -5.511 21.257 1.00 77.62 91 TYR A N 1
ATOM 756 C CA . TYR A 1 91 ? -1.066 -4.831 20.092 1.00 77.62 91 TYR A CA 1
ATOM 757 C C . TYR A 1 91 ? -0.872 -5.637 18.798 1.00 77.62 91 TYR A C 1
ATOM 759 O O . TYR A 1 91 ? -1.827 -5.782 18.030 1.00 77.62 91 TYR A O 1
ATOM 767 N N . GLU A 1 92 ? 0.314 -6.193 18.533 1.00 74.62 92 GLU A N 1
ATOM 768 C CA . GLU A 1 92 ? 0.571 -6.958 17.302 1.00 74.62 92 GLU A CA 1
ATOM 769 C C . GLU A 1 92 ? -0.360 -8.179 17.168 1.00 74.62 92 GLU A C 1
ATOM 771 O O . GLU A 1 92 ? -0.875 -8.480 16.077 1.00 74.62 92 GLU A O 1
ATOM 776 N N . ILE A 1 93 ? -0.644 -8.852 18.288 1.00 70.75 93 ILE A N 1
ATOM 777 C CA . ILE A 1 93 ? -1.579 -9.982 18.349 1.00 70.75 93 ILE A CA 1
ATOM 778 C C . ILE A 1 93 ? -3.005 -9.521 18.024 1.00 70.75 93 ILE A C 1
ATOM 780 O O . ILE A 1 93 ? -3.697 -10.148 17.207 1.00 70.75 93 ILE A O 1
ATOM 784 N N . GLU A 1 94 ? -3.469 -8.435 18.644 1.00 73.75 94 GLU A N 1
ATOM 785 C CA . GLU A 1 94 ? -4.800 -7.889 18.380 1.00 73.75 94 GLU A CA 1
ATOM 786 C C . GLU A 1 94 ? -4.949 -7.388 16.945 1.00 73.75 94 GLU A C 1
ATOM 788 O O . GLU A 1 94 ? -5.951 -7.680 16.285 1.00 73.75 94 GLU A O 1
ATOM 793 N N . ALA A 1 95 ? -3.956 -6.657 16.444 1.00 75.00 95 ALA A N 1
ATOM 794 C CA . ALA A 1 95 ? -3.949 -6.098 15.103 1.00 75.00 95 ALA A CA 1
ATOM 795 C C . ALA A 1 95 ? -4.037 -7.199 14.045 1.00 75.00 95 ALA A C 1
ATOM 797 O O . ALA A 1 95 ? -4.776 -7.056 13.070 1.00 75.00 95 ALA A O 1
ATOM 798 N N . SER A 1 96 ? -3.356 -8.326 14.266 1.00 70.75 96 SER A N 1
ATOM 799 C CA . SER A 1 96 ? -3.422 -9.493 13.384 1.00 70.75 96 SER A CA 1
ATOM 800 C C . SER A 1 96 ? -4.826 -10.106 13.331 1.00 70.75 96 SER A C 1
ATOM 802 O O . SER A 1 96 ? -5.306 -10.447 12.250 1.00 70.75 96 SER A O 1
ATOM 804 N N . LYS A 1 97 ? -5.529 -10.203 14.469 1.00 74.38 97 LYS A N 1
ATOM 805 C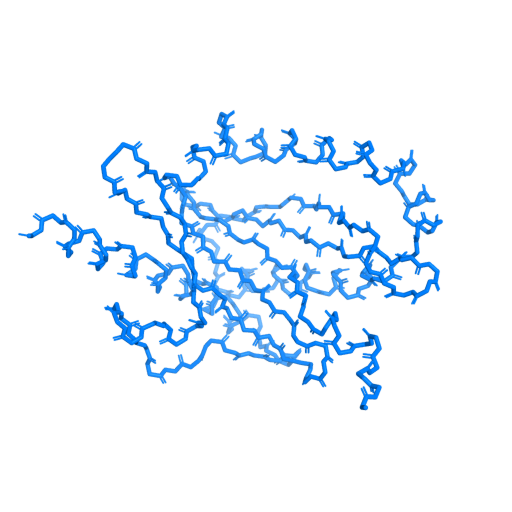 CA . LYS A 1 97 ? -6.922 -10.692 14.519 1.00 74.38 97 LYS A CA 1
ATOM 806 C C . LYS A 1 97 ? -7.899 -9.696 13.886 1.00 74.38 97 LYS A C 1
ATOM 808 O O . LYS A 1 97 ? -8.776 -10.094 13.116 1.00 74.38 97 LYS A O 1
ATOM 813 N N . LYS A 1 98 ? -7.729 -8.401 14.177 1.00 79.44 98 LYS A N 1
ATOM 814 C CA . LYS A 1 98 ? -8.538 -7.300 13.627 1.00 79.44 98 LYS A CA 1
ATOM 815 C C . LYS A 1 98 ? -8.419 -7.223 12.102 1.00 79.44 98 LYS A C 1
ATOM 817 O O . LYS A 1 98 ? -9.433 -7.017 11.443 1.00 79.44 98 LYS A O 1
ATOM 822 N N . ARG A 1 99 ? -7.230 -7.475 11.539 1.00 84.75 99 ARG A N 1
ATOM 823 C CA . ARG A 1 99 ? -6.959 -7.460 10.091 1.00 84.75 99 ARG A CA 1
ATOM 824 C C . ARG A 1 99 ? -7.931 -8.317 9.284 1.00 84.75 99 ARG A C 1
ATOM 826 O O . ARG A 1 99 ? -8.544 -7.827 8.341 1.00 84.75 99 ARG A O 1
ATOM 833 N N . TYR A 1 100 ? -8.048 -9.598 9.636 1.00 85.56 100 TYR A N 1
ATOM 834 C CA . TYR A 1 100 ? -8.844 -10.555 8.863 1.00 85.56 100 TYR A CA 1
ATOM 835 C C . TYR A 1 100 ? -10.331 -10.225 8.958 1.00 85.56 100 TYR A C 1
ATOM 837 O O . TYR A 1 100 ? -11.001 -10.119 7.934 1.00 85.56 100 TYR A O 1
ATOM 845 N N . SER A 1 101 ? -10.803 -9.948 10.177 1.00 86.06 101 SER A N 1
ATOM 846 C CA . SER A 1 101 ? -12.183 -9.526 10.429 1.00 86.06 101 SER A CA 1
ATOM 847 C C . SER A 1 101 ? -12.543 -8.260 9.643 1.00 86.06 101 SER A C 1
ATOM 849 O O . SER A 1 101 ? -13.550 -8.235 8.940 1.00 86.06 101 SER A O 1
ATOM 851 N N . PHE A 1 102 ? -11.677 -7.241 9.669 1.00 90.31 102 PHE A N 1
ATOM 852 C CA . PHE A 1 102 ? -11.885 -5.984 8.949 1.00 90.31 102 PHE A CA 1
ATOM 853 C C . PHE A 1 102 ? -11.984 -6.173 7.429 1.00 90.31 102 PHE A C 1
ATOM 855 O O . PHE A 1 102 ? -12.812 -5.541 6.773 1.00 90.31 102 PHE A O 1
ATOM 862 N N . MET A 1 103 ? -11.148 -7.049 6.865 1.00 89.88 103 MET A N 1
ATOM 863 C CA . MET A 1 103 ? -11.136 -7.334 5.428 1.00 89.88 103 MET A CA 1
ATOM 864 C C . MET A 1 103 ? -12.208 -8.347 5.002 1.00 89.88 103 MET A C 1
ATOM 866 O O . MET A 1 103 ? -12.356 -8.585 3.806 1.00 89.88 103 MET A O 1
ATOM 870 N N . GLY A 1 104 ? -12.949 -8.943 5.944 1.00 88.75 104 GLY A N 1
ATOM 871 C CA . GLY A 1 104 ? -13.913 -10.010 5.661 1.00 88.75 104 GLY A CA 1
ATOM 872 C C . GLY A 1 104 ? -13.258 -11.325 5.226 1.00 88.75 104 GLY A C 1
ATOM 873 O O . GLY A 1 104 ? -13.874 -12.098 4.500 1.00 88.75 104 GLY A O 1
ATOM 874 N N . ALA A 1 105 ? -12.011 -11.566 5.637 1.00 90.00 105 ALA A N 1
ATOM 875 C CA . ALA A 1 105 ? -11.259 -12.775 5.322 1.00 90.00 105 ALA A CA 1
ATOM 876 C C . ALA A 1 105 ? -11.235 -13.735 6.518 1.00 90.00 105 ALA A C 1
ATOM 878 O O . ALA A 1 105 ? -11.158 -13.316 7.673 1.00 90.00 105 ALA A O 1
ATOM 879 N N . LYS A 1 106 ? -11.249 -15.039 6.247 1.00 87.56 106 LYS A N 1
ATOM 880 C CA . LYS A 1 106 ? -11.151 -16.093 7.261 1.00 87.56 106 LYS A CA 1
ATOM 881 C C . LYS A 1 106 ? -9.745 -16.206 7.845 1.00 87.56 106 LYS A C 1
ATOM 883 O O . LYS A 1 106 ? -9.588 -16.441 9.040 1.00 87.56 106 LYS A O 1
ATOM 888 N N . ASP A 1 107 ? -8.731 -16.107 6.992 1.00 85.06 107 ASP A N 1
ATOM 889 C CA . ASP A 1 107 ? -7.327 -16.267 7.356 1.00 85.06 107 ASP A CA 1
ATOM 890 C C . ASP A 1 107 ? -6.395 -15.573 6.344 1.00 85.06 107 ASP A C 1
ATOM 892 O O . ASP A 1 107 ? -6.826 -15.032 5.322 1.00 85.06 107 ASP A O 1
ATOM 896 N N . ALA A 1 108 ? -5.089 -15.603 6.621 1.00 83.25 108 ALA A N 1
ATOM 897 C CA . ALA A 1 108 ? -4.070 -15.061 5.722 1.00 83.25 108 ALA A CA 1
ATOM 898 C C . ALA A 1 108 ? -4.062 -15.728 4.336 1.00 83.25 108 ALA A C 1
ATOM 900 O O . ALA A 1 108 ? -3.789 -15.062 3.340 1.00 83.25 108 ALA A O 1
ATOM 901 N N . LYS A 1 109 ? -4.392 -17.025 4.248 1.00 84.88 109 LYS A N 1
ATOM 902 C CA . LYS A 1 109 ? -4.390 -17.754 2.971 1.00 84.88 109 LYS A CA 1
ATOM 903 C C . LYS A 1 109 ? -5.514 -17.269 2.069 1.00 84.88 109 LYS A C 1
ATOM 905 O O . LYS A 1 109 ? -5.360 -17.280 0.852 1.00 84.88 109 LYS A O 1
ATOM 910 N N . GLU A 1 110 ? -6.649 -16.877 2.641 1.00 87.25 110 GLU A N 1
ATOM 911 C CA . GLU A 1 110 ? -7.724 -16.257 1.878 1.00 87.25 110 GLU A CA 1
ATOM 912 C C . GLU A 1 110 ? -7.289 -14.909 1.299 1.00 87.25 110 GLU A C 1
ATOM 914 O O . GLU A 1 110 ? -7.512 -14.670 0.110 1.00 87.25 110 GLU A O 1
ATOM 919 N N . LEU A 1 111 ? -6.610 -14.075 2.098 1.00 86.88 111 LEU A N 1
ATOM 920 C CA . LEU A 1 111 ? -6.065 -12.801 1.621 1.00 86.88 111 LEU A CA 1
ATOM 921 C C . LEU A 1 111 ? -5.138 -13.008 0.416 1.00 86.88 111 LEU A C 1
ATOM 923 O O . LEU A 1 111 ? -5.355 -12.422 -0.638 1.00 86.88 111 LEU A O 1
ATOM 927 N N . GLU A 1 112 ? -4.163 -13.909 0.537 1.00 83.56 112 GLU A N 1
ATOM 928 C CA . GLU A 1 112 ? -3.184 -14.197 -0.521 1.00 83.56 112 GLU A CA 1
ATOM 929 C C . GLU A 1 112 ? -3.814 -14.724 -1.820 1.00 83.56 112 GLU A C 1
ATOM 931 O O . GLU A 1 112 ? -3.276 -14.529 -2.912 1.00 83.56 112 GLU A O 1
ATOM 936 N N . ARG A 1 113 ? -4.940 -15.439 -1.728 1.00 83.38 113 ARG A N 1
ATOM 937 C CA . ARG A 1 113 ? -5.585 -16.061 -2.894 1.00 83.38 113 ARG A CA 1
ATOM 938 C C . ARG A 1 113 ? -6.514 -15.107 -3.626 1.00 83.38 113 ARG A C 1
ATOM 940 O O . ARG A 1 113 ? -6.520 -15.109 -4.860 1.00 83.38 113 ARG A O 1
ATOM 947 N N . ASN A 1 114 ? -7.285 -14.338 -2.863 1.00 88.44 114 ASN A N 1
ATOM 948 C CA . ASN A 1 114 ? -8.490 -13.677 -3.355 1.00 88.44 114 ASN A CA 1
ATOM 949 C C . ASN A 1 114 ? -8.368 -12.156 -3.445 1.00 88.44 114 ASN A C 1
ATOM 951 O O . ASN A 1 114 ? -9.289 -11.524 -3.949 1.00 88.44 114 ASN A O 1
ATOM 955 N N . TYR A 1 115 ? -7.276 -11.573 -2.951 1.00 93.62 115 TYR A N 1
ATOM 956 C CA . TYR A 1 115 ? -7.062 -10.133 -2.987 1.00 93.62 115 TYR A CA 1
ATOM 957 C C . TYR A 1 115 ? -5.919 -9.821 -3.943 1.00 93.62 115 TYR A C 1
ATOM 959 O O . TYR A 1 115 ? -4.914 -10.535 -4.007 1.00 93.62 115 TYR A O 1
ATOM 967 N N . GLU A 1 116 ? -6.086 -8.741 -4.691 1.00 94.88 116 GLU A N 1
ATOM 968 C CA . GLU A 1 116 ? -4.972 -8.083 -5.359 1.00 94.88 116 GLU A CA 1
ATOM 969 C C . GLU A 1 116 ? -4.237 -7.232 -4.328 1.00 94.88 116 GLU A C 1
ATOM 971 O O . GLU A 1 116 ? -4.848 -6.732 -3.382 1.00 94.88 116 GLU A O 1
ATOM 976 N N . GLU A 1 117 ? -2.925 -7.084 -4.473 1.00 95.62 117 GLU A N 1
ATOM 977 C CA . GLU A 1 117 ? -2.119 -6.354 -3.503 1.00 95.62 117 GLU A CA 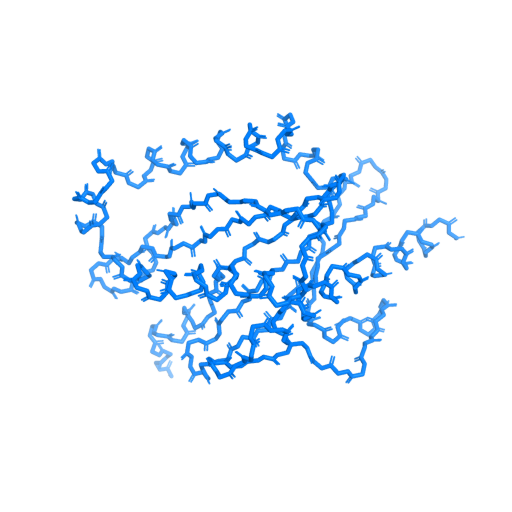1
ATOM 978 C C . GLU A 1 117 ? -0.960 -5.613 -4.152 1.00 95.62 117 GLU A C 1
ATOM 980 O O . GLU A 1 117 ? -0.326 -6.084 -5.093 1.00 95.62 117 GLU A O 1
ATOM 985 N N . CYS A 1 118 ? -0.674 -4.449 -3.591 1.00 97.31 118 CYS A N 1
ATOM 986 C CA . CYS A 1 118 ? 0.531 -3.683 -3.839 1.00 97.31 118 CYS A CA 1
ATOM 987 C C . CYS A 1 118 ? 0.907 -2.952 -2.546 1.00 97.31 118 CYS A C 1
ATOM 989 O O . CYS A 1 118 ? 0.162 -2.937 -1.560 1.00 97.31 118 CYS A O 1
ATOM 991 N N . THR A 1 119 ? 2.103 -2.388 -2.496 1.00 97.56 119 THR A N 1
ATOM 992 C CA . THR A 1 119 ? 2.590 -1.707 -1.295 1.00 97.56 119 THR A CA 1
ATOM 993 C C . THR A 1 119 ? 3.252 -0.402 -1.680 1.00 97.56 119 THR A C 1
ATOM 995 O O . THR A 1 119 ? 4.081 -0.386 -2.581 1.00 97.56 119 THR A O 1
ATOM 998 N N . ILE A 1 120 ? 2.914 0.681 -0.987 1.00 98.00 120 ILE A N 1
ATOM 999 C CA . ILE A 1 120 ? 3.664 1.930 -1.074 1.00 98.00 120 ILE A CA 1
ATOM 1000 C C . ILE A 1 120 ? 4.808 1.824 -0.076 1.00 98.00 120 ILE A C 1
ATOM 1002 O O . ILE A 1 120 ? 4.579 1.640 1.122 1.00 98.00 120 ILE A O 1
ATOM 1006 N N . VAL A 1 121 ? 6.031 1.940 -0.578 1.00 95.75 121 VAL A N 1
ATOM 1007 C CA . VAL A 1 121 ? 7.250 1.992 0.228 1.00 95.75 121 VAL A CA 1
ATOM 1008 C C . VAL A 1 121 ? 7.835 3.392 0.187 1.00 95.75 121 VAL A C 1
ATOM 1010 O O . VAL A 1 121 ? 7.676 4.102 -0.800 1.00 95.75 121 VAL A O 1
ATOM 1013 N N . TYR A 1 122 ? 8.508 3.785 1.260 1.00 94.19 122 TYR A N 1
ATOM 1014 C CA . TYR A 1 122 ? 9.140 5.087 1.415 1.00 94.19 122 TYR A CA 1
ATOM 1015 C C . TYR A 1 122 ? 10.628 4.913 1.685 1.00 94.19 122 TYR A C 1
ATOM 1017 O O . TYR A 1 122 ? 11.022 4.150 2.565 1.00 94.19 122 TYR A O 1
ATOM 1025 N N . ASN A 1 123 ? 11.459 5.627 0.938 1.00 91.62 123 ASN A N 1
ATOM 1026 C CA . ASN A 1 123 ? 12.889 5.689 1.165 1.00 91.62 123 ASN A CA 1
ATOM 1027 C C . ASN A 1 123 ? 13.223 6.976 1.929 1.00 91.62 123 ASN A C 1
ATOM 1029 O O . ASN A 1 123 ? 13.173 8.068 1.368 1.00 91.62 123 ASN A O 1
ATOM 1033 N N . VAL A 1 124 ? 13.610 6.839 3.195 1.00 86.44 124 VAL A N 1
ATOM 1034 C CA . VAL A 1 124 ? 13.903 7.950 4.115 1.00 86.44 124 VAL A CA 1
ATOM 1035 C C . VAL A 1 124 ? 15.074 8.810 3.627 1.00 86.44 124 VAL A C 1
ATOM 1037 O O . VAL A 1 124 ? 15.052 10.027 3.790 1.00 86.44 124 VAL A O 1
ATOM 1040 N N . LEU A 1 125 ? 16.086 8.198 3.001 1.00 86.06 125 LEU A N 1
ATOM 1041 C CA . LEU A 1 125 ? 17.297 8.901 2.557 1.00 86.06 125 LEU A CA 1
ATOM 1042 C C . LEU A 1 125 ? 17.019 9.818 1.363 1.00 86.06 125 LEU A C 1
ATOM 1044 O O . LEU A 1 125 ? 17.502 10.944 1.310 1.00 86.06 125 LEU A O 1
ATOM 1048 N N . THR A 1 126 ? 16.234 9.330 0.406 1.00 90.75 126 THR A N 1
ATOM 1049 C CA . THR A 1 126 ? 15.888 10.073 -0.817 1.00 90.75 126 THR A CA 1
ATOM 1050 C C . THR A 1 126 ? 14.593 10.867 -0.682 1.00 90.75 126 THR A C 1
ATOM 1052 O O . THR A 1 126 ? 14.326 11.722 -1.518 1.00 90.75 126 THR A O 1
ATOM 1055 N N . LYS A 1 127 ? 13.799 10.596 0.362 1.00 91.50 127 LYS A N 1
ATOM 1056 C CA . LYS A 1 127 ? 12.444 11.125 0.573 1.00 91.50 127 LYS A CA 1
ATOM 1057 C C . LYS A 1 127 ? 11.505 10.857 -0.603 1.00 91.50 127 LYS A C 1
ATOM 1059 O O . LYS A 1 127 ? 10.672 11.688 -0.948 1.00 91.50 127 LYS A O 1
ATOM 1064 N N . THR A 1 128 ? 11.648 9.687 -1.215 1.00 95.75 128 THR A N 1
ATOM 1065 C CA . THR A 1 128 ? 10.818 9.259 -2.344 1.00 95.75 128 THR A CA 1
ATOM 1066 C C . THR A 1 128 ? 10.027 8.014 -1.994 1.00 95.75 128 THR A C 1
ATOM 1068 O O . THR A 1 128 ? 10.426 7.219 -1.138 1.00 95.75 128 THR A O 1
ATOM 1071 N N . TYR A 1 129 ? 8.903 7.845 -2.673 1.00 97.50 129 TYR A N 1
ATOM 1072 C CA . TYR A 1 129 ? 8.063 6.665 -2.598 1.00 97.50 129 TYR A CA 1
ATOM 1073 C C . TYR A 1 129 ? 8.183 5.856 -3.876 1.00 97.50 129 TYR A C 1
ATOM 1075 O O . TYR A 1 129 ? 8.494 6.393 -4.938 1.00 97.50 129 TYR A O 1
ATOM 1083 N N . ASP A 1 130 ? 7.883 4.568 -3.773 1.00 97.62 130 ASP A N 1
ATOM 1084 C CA . ASP A 1 130 ? 7.660 3.698 -4.922 1.00 97.62 130 ASP A CA 1
ATOM 1085 C C . ASP A 1 130 ? 6.553 2.693 -4.598 1.00 97.62 130 ASP A C 1
ATOM 1087 O O . ASP A 1 130 ? 6.214 2.457 -3.433 1.00 97.62 130 ASP A O 1
ATOM 1091 N N . VAL A 1 131 ? 5.997 2.083 -5.640 1.00 98.06 131 VAL A N 1
ATOM 1092 C CA . VAL A 1 131 ? 5.040 0.989 -5.507 1.00 98.06 131 VAL A CA 1
ATOM 1093 C C . VAL A 1 131 ? 5.763 -0.339 -5.691 1.00 98.06 131 VAL A C 1
ATOM 1095 O O . VAL A 1 131 ? 6.346 -0.619 -6.736 1.00 98.06 131 VAL A O 1
ATOM 1098 N N . ILE A 1 132 ? 5.674 -1.203 -4.689 1.00 97.81 132 ILE A N 1
ATOM 1099 C CA . ILE A 1 132 ? 6.040 -2.608 -4.811 1.00 97.81 132 ILE A CA 1
ATOM 1100 C C . ILE A 1 132 ? 4.841 -3.375 -5.357 1.00 97.81 132 ILE A C 1
ATOM 1102 O O . ILE A 1 132 ? 3.775 -3.439 -4.735 1.00 97.81 132 ILE A O 1
ATOM 1106 N N . LEU A 1 133 ? 5.040 -3.975 -6.526 1.00 97.75 133 LEU A N 1
ATOM 1107 C CA . LEU A 1 133 ? 4.096 -4.892 -7.146 1.00 97.75 133 LEU A CA 1
ATOM 1108 C C . LEU A 1 133 ? 4.165 -6.227 -6.418 1.00 97.75 133 LEU A C 1
ATOM 1110 O O . LEU A 1 133 ? 5.264 -6.714 -6.155 1.00 97.75 133 LEU A O 1
ATOM 1114 N N . SER A 1 134 ? 3.021 -6.830 -6.111 1.00 95.69 134 SER A N 1
ATOM 1115 C CA . SER A 1 134 ? 2.968 -8.121 -5.419 1.00 95.69 134 SER A CA 1
ATOM 1116 C C . SER A 1 134 ? 2.032 -9.086 -6.137 1.00 95.69 134 SER A C 1
ATOM 1118 O O . SER A 1 134 ? 0.942 -8.720 -6.562 1.00 95.69 134 SER A O 1
ATOM 1120 N N . TRP A 1 135 ? 2.441 -10.343 -6.286 1.00 93.38 135 TRP A N 1
ATOM 1121 C CA . TRP A 1 135 ? 1.599 -11.367 -6.901 1.00 93.38 135 TRP A CA 1
ATOM 1122 C C . TRP A 1 135 ? 1.750 -12.709 -6.201 1.00 93.38 135 TRP A C 1
ATOM 1124 O O . TRP A 1 135 ? 2.787 -13.043 -5.626 1.00 93.38 135 TRP A O 1
ATOM 1134 N N . THR A 1 136 ? 0.689 -13.506 -6.280 1.00 89.88 136 THR A N 1
ATOM 1135 C CA . THR A 1 136 ? 0.656 -14.860 -5.740 1.00 89.88 136 THR A CA 1
ATOM 1136 C C . THR A 1 136 ? 0.435 -15.875 -6.848 1.00 89.88 136 THR A C 1
ATOM 1138 O O . THR A 1 136 ? -0.378 -15.675 -7.751 1.00 89.88 136 THR A O 1
ATOM 1141 N N . TYR A 1 137 ? 1.153 -16.989 -6.781 1.00 87.31 137 TYR A N 1
ATOM 1142 C CA . TYR A 1 137 ? 1.034 -18.091 -7.732 1.00 87.31 137 TYR A CA 1
ATOM 1143 C C . TYR A 1 137 ? 1.127 -19.428 -7.010 1.00 87.31 137 TYR A C 1
ATOM 1145 O O . TYR A 1 137 ? 1.614 -19.537 -5.883 1.00 87.31 137 TYR A O 1
ATOM 1153 N N . LYS A 1 138 ? 0.611 -20.472 -7.654 1.00 84.19 138 LYS A N 1
ATOM 1154 C CA . LYS A 1 138 ? 0.594 -21.825 -7.107 1.00 84.19 138 LYS A CA 1
ATOM 1155 C C . LYS A 1 138 ? 1.629 -22.671 -7.832 1.00 84.19 138 LYS A C 1
ATOM 1157 O O . LYS A 1 138 ? 1.573 -22.793 -9.049 1.00 84.19 138 LYS A O 1
ATOM 1162 N N . LYS A 1 139 ? 2.520 -23.317 -7.081 1.00 83.19 139 LYS A N 1
ATOM 1163 C CA . LYS A 1 139 ? 3.447 -24.328 -7.603 1.00 83.19 139 LYS A CA 1
ATOM 1164 C C . LYS A 1 139 ? 3.234 -25.629 -6.832 1.00 83.19 139 LYS A C 1
ATOM 1166 O O . LYS A 1 139 ? 3.484 -25.722 -5.627 1.00 83.19 139 LYS A O 1
ATOM 1171 N N . GLY A 1 140 ? 2.680 -26.630 -7.516 1.00 84.12 140 GLY A N 1
ATOM 1172 C CA . GLY A 1 140 ? 2.216 -27.869 -6.888 1.00 84.12 140 GLY A CA 1
ATOM 1173 C C . GLY A 1 140 ? 1.097 -27.615 -5.869 1.00 84.12 140 GLY A C 1
ATOM 1174 O O . GLY A 1 140 ? 0.067 -27.028 -6.192 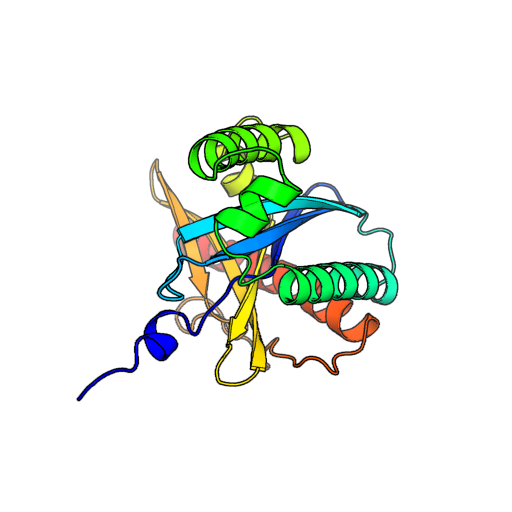1.00 84.12 140 GLY A O 1
ATOM 1175 N N . ARG A 1 141 ? 1.278 -28.060 -4.618 1.00 82.62 141 ARG A N 1
ATOM 1176 C CA . ARG A 1 141 ? 0.300 -27.861 -3.524 1.00 82.62 141 ARG A CA 1
ATOM 1177 C C . ARG A 1 141 ? 0.532 -26.585 -2.704 1.00 82.62 141 ARG A C 1
ATOM 1179 O O . ARG A 1 141 ? -0.213 -26.340 -1.758 1.00 82.62 141 ARG A O 1
ATOM 1186 N N . ARG A 1 142 ? 1.561 -25.799 -3.031 1.00 81.69 142 ARG A N 1
ATOM 1187 C CA . ARG A 1 142 ? 1.971 -24.614 -2.268 1.00 81.69 142 ARG A CA 1
ATOM 1188 C C . ARG A 1 142 ? 1.660 -23.338 -3.044 1.00 81.69 142 ARG A C 1
ATOM 1190 O O . ARG A 1 142 ? 1.738 -23.322 -4.271 1.00 81.69 142 ARG A O 1
ATOM 1197 N N . TYR A 1 143 ? 1.299 -22.298 -2.304 1.00 82.69 143 TYR A N 1
ATOM 1198 C CA . TYR A 1 143 ? 1.184 -20.939 -2.815 1.00 82.69 143 TYR A CA 1
ATOM 1199 C C . TYR A 1 143 ? 2.454 -20.186 -2.447 1.00 82.69 143 TYR A C 1
ATOM 1201 O O . TYR A 1 143 ? 2.997 -20.380 -1.360 1.00 82.69 143 TYR A O 1
ATOM 1209 N N . TYR A 1 144 ? 2.914 -19.369 -3.378 1.00 86.75 144 TYR A N 1
ATOM 1210 C CA . TYR A 1 144 ? 4.075 -18.514 -3.245 1.00 86.75 144 TYR A CA 1
ATOM 1211 C C . TYR A 1 144 ? 3.627 -17.082 -3.478 1.00 86.75 144 TYR A C 1
ATOM 1213 O O . TYR A 1 144 ? 2.721 -16.830 -4.277 1.00 86.75 144 TYR A O 1
ATOM 1221 N N . ARG A 1 145 ? 4.262 -16.168 -2.756 1.00 89.75 145 ARG A N 1
ATOM 1222 C CA . ARG A 1 145 ? 4.078 -14.731 -2.878 1.00 89.75 145 ARG A CA 1
ATOM 1223 C C . ARG A 1 145 ? 5.418 -14.150 -3.288 1.00 89.75 145 ARG A C 1
ATOM 1225 O O . ARG A 1 145 ? 6.391 -14.342 -2.566 1.00 89.75 145 ARG A O 1
ATOM 1232 N N . ASP A 1 146 ? 5.436 -13.458 -4.414 1.00 92.94 146 ASP A N 1
ATOM 1233 C CA . ASP A 1 146 ? 6.602 -12.731 -4.901 1.00 92.94 146 ASP A CA 1
ATOM 1234 C C . ASP A 1 146 ? 6.264 -11.248 -5.052 1.00 92.94 146 ASP A C 1
ATOM 1236 O O . ASP A 1 146 ? 5.095 -10.847 -5.078 1.00 92.94 146 ASP A O 1
ATOM 1240 N N . ALA A 1 147 ? 7.312 -10.433 -5.108 1.00 94.88 147 ALA A N 1
ATOM 1241 C CA . ALA A 1 147 ? 7.198 -8.995 -5.243 1.00 94.88 147 ALA A CA 1
ATOM 1242 C C . ALA A 1 147 ? 8.344 -8.422 -6.082 1.00 94.88 147 ALA A C 1
ATOM 1244 O O . ALA A 1 147 ? 9.438 -8.985 -6.143 1.00 94.88 147 ALA A O 1
ATOM 1245 N N . ALA A 1 148 ? 8.096 -7.282 -6.717 1.00 96.12 148 ALA A N 1
ATOM 1246 C CA . ALA A 1 148 ? 9.090 -6.529 -7.473 1.00 96.12 148 ALA A CA 1
ATOM 1247 C C . ALA A 1 148 ? 8.835 -5.024 -7.359 1.00 96.12 148 ALA A C 1
ATOM 1249 O O . ALA A 1 148 ? 7.774 -4.589 -6.918 1.00 96.12 148 ALA A O 1
ATOM 1250 N N . LYS A 1 149 ? 9.815 -4.223 -7.786 1.00 95.69 149 LYS A N 1
ATOM 1251 C CA . LYS A 1 149 ? 9.640 -2.773 -7.945 1.00 95.69 149 LYS A CA 1
ATOM 1252 C C . LYS A 1 149 ? 8.553 -2.460 -8.975 1.00 95.69 149 LYS A C 1
ATOM 1254 O O . LYS A 1 149 ? 8.175 -3.327 -9.765 1.00 95.69 149 LYS A O 1
ATOM 1259 N N . SER A 1 150 ? 8.111 -1.208 -9.022 1.00 96.06 150 SER A N 1
ATOM 1260 C CA . SER A 1 150 ? 7.032 -0.752 -9.909 1.00 96.06 150 SER A CA 1
ATOM 1261 C C . SER A 1 150 ? 7.293 -0.995 -11.399 1.00 96.06 150 SER A C 1
ATOM 1263 O O . SER A 1 150 ? 6.349 -1.190 -12.165 1.00 96.06 150 SER A O 1
ATOM 1265 N N . ILE A 1 151 ? 8.563 -1.055 -11.809 1.00 96.94 151 ILE A N 1
ATOM 1266 C CA . ILE A 1 151 ? 8.988 -1.383 -13.180 1.00 96.94 151 ILE A CA 1
ATOM 1267 C C . ILE A 1 151 ? 8.884 -2.881 -13.527 1.00 96.94 151 ILE A C 1
ATOM 1269 O O . ILE A 1 151 ? 9.106 -3.259 -14.674 1.00 96.94 151 ILE A O 1
ATOM 1273 N N . GLY A 1 152 ? 8.537 -3.740 -12.565 1.00 94.75 152 GLY A N 1
ATOM 1274 C CA . GLY A 1 152 ? 8.352 -5.178 -12.758 1.00 94.75 152 GLY A CA 1
ATOM 1275 C C . GLY A 1 152 ? 9.626 -6.013 -12.601 1.00 94.75 152 GLY A C 1
ATOM 1276 O O . GLY A 1 152 ? 10.583 -5.627 -11.926 1.00 94.75 152 GLY A O 1
ATOM 1277 N N . ASN A 1 153 ? 9.610 -7.203 -13.204 1.00 93.75 153 ASN A N 1
ATOM 1278 C CA . ASN A 1 153 ? 10.708 -8.167 -13.193 1.00 93.75 153 ASN A CA 1
ATOM 1279 C C . ASN A 1 153 ? 10.989 -8.628 -14.628 1.00 93.75 153 ASN A C 1
ATOM 1281 O O . ASN A 1 153 ? 10.092 -9.133 -15.298 1.00 93.75 153 ASN A O 1
ATOM 1285 N N . LYS A 1 154 ? 12.244 -8.498 -15.075 1.00 90.75 154 LYS A N 1
ATOM 1286 C CA . LYS A 1 154 ? 12.702 -8.863 -16.427 1.00 90.75 154 LYS A CA 1
ATOM 1287 C C . LYS A 1 154 ? 12.366 -10.299 -16.849 1.00 90.75 154 LYS A C 1
ATOM 1289 O O . LYS A 1 154 ? 12.170 -10.540 -18.032 1.00 90.75 154 LYS A O 1
ATOM 1294 N N . ASP A 1 155 ? 12.281 -11.221 -15.894 1.00 89.00 155 ASP A N 1
ATOM 1295 C CA . ASP A 1 155 ? 12.036 -12.640 -16.154 1.00 89.00 155 ASP A CA 1
ATOM 1296 C C . ASP A 1 155 ? 10.528 -12.966 -16.193 1.00 89.00 155 ASP A C 1
ATOM 1298 O O . ASP A 1 155 ? 10.148 -14.105 -16.442 1.00 89.00 155 ASP A O 1
ATOM 1302 N N . ILE A 1 156 ? 9.662 -11.975 -15.937 1.00 90.25 156 ILE A N 1
ATOM 1303 C CA . ILE A 1 156 ? 8.200 -12.122 -15.914 1.00 90.25 156 ILE A CA 1
ATOM 1304 C C . ILE A 1 156 ? 7.555 -11.099 -16.853 1.00 90.25 156 ILE A C 1
ATOM 1306 O O . ILE A 1 156 ? 6.975 -11.458 -17.876 1.00 90.25 156 ILE A O 1
ATOM 1310 N N . LEU A 1 157 ? 7.623 -9.820 -16.482 1.00 92.81 157 LEU A N 1
ATOM 1311 C CA . LEU A 1 157 ? 7.028 -8.693 -17.188 1.00 92.81 157 LEU A CA 1
ATOM 1312 C C . LEU A 1 157 ? 7.641 -7.387 -16.665 1.00 92.81 157 LEU A C 1
ATOM 1314 O O . LEU A 1 157 ? 7.806 -7.203 -15.457 1.00 92.81 157 LEU A O 1
ATOM 1318 N N . THR A 1 158 ? 7.942 -6.469 -17.581 1.00 95.56 158 THR A N 1
ATOM 1319 C CA . THR A 1 158 ? 8.478 -5.136 -17.279 1.00 95.56 158 THR A CA 1
ATOM 1320 C C . THR A 1 158 ? 7.545 -4.039 -17.767 1.00 95.56 158 THR A C 1
ATOM 1322 O O . THR A 1 158 ? 6.834 -4.211 -18.756 1.00 95.56 158 THR A O 1
ATOM 1325 N N . PHE A 1 159 ? 7.597 -2.891 -17.099 1.00 95.94 159 PHE A N 1
ATOM 1326 C CA . PHE A 1 159 ? 6.866 -1.678 -17.451 1.00 95.94 159 PHE A CA 1
ATOM 1327 C C . PHE A 1 159 ? 7.857 -0.545 -17.722 1.00 95.94 159 PHE A C 1
ATOM 1329 O O . PHE A 1 159 ? 8.926 -0.505 -17.115 1.00 95.94 159 PHE A O 1
ATOM 1336 N N . ASN A 1 160 ? 7.503 0.361 -18.634 1.00 92.62 160 ASN A N 1
ATOM 1337 C CA . ASN A 1 160 ? 8.420 1.406 -19.095 1.00 92.62 160 ASN A CA 1
ATOM 1338 C C . ASN A 1 160 ? 8.713 2.450 -18.011 1.00 92.62 160 ASN A C 1
ATOM 1340 O O . ASN A 1 160 ? 9.859 2.859 -17.852 1.00 92.62 160 ASN A O 1
ATOM 1344 N N . ASP A 1 161 ? 7.690 2.832 -17.244 1.00 94.38 161 ASP A N 1
ATOM 1345 C CA . ASP A 1 161 ? 7.778 3.937 -16.292 1.00 94.38 161 ASP A CA 1
ATOM 1346 C C . ASP A 1 161 ? 7.682 3.449 -14.850 1.00 94.38 161 ASP A C 1
ATOM 1348 O O . ASP A 1 161 ? 6.878 2.571 -14.527 1.00 94.38 161 ASP A O 1
ATOM 1352 N N . SER A 1 162 ? 8.477 4.047 -13.965 1.00 95.62 162 SER A N 1
ATOM 1353 C CA . SER A 1 162 ? 8.359 3.840 -12.519 1.00 95.62 162 SER A CA 1
ATOM 1354 C C . SER A 1 162 ? 7.066 4.462 -11.981 1.00 95.62 162 SER A C 1
ATOM 1356 O O . SER A 1 162 ? 6.620 5.498 -12.468 1.00 95.62 162 SER A O 1
ATOM 1358 N N . LEU A 1 163 ? 6.497 3.858 -10.936 1.00 98.00 163 LEU A N 1
ATOM 1359 C CA . LEU A 1 163 ? 5.409 4.443 -10.139 1.00 98.00 163 LEU A CA 1
ATOM 1360 C C . LEU A 1 163 ? 5.940 5.215 -8.920 1.00 98.00 163 LEU A C 1
ATOM 1362 O O . LEU A 1 163 ? 5.250 5.343 -7.909 1.00 98.00 163 LEU A O 1
ATOM 1366 N N . GLY A 1 164 ? 7.177 5.704 -9.008 1.00 97.31 164 GLY A N 1
ATOM 1367 C CA . GLY A 1 164 ? 7.787 6.523 -7.973 1.00 97.31 164 GLY A CA 1
ATOM 1368 C C . GLY A 1 164 ? 7.198 7.931 -7.906 1.00 97.31 164 GLY A C 1
ATOM 1369 O O . GLY A 1 164 ? 6.827 8.512 -8.927 1.00 97.31 164 GLY A O 1
ATOM 1370 N N . PHE A 1 165 ? 7.125 8.486 -6.700 1.00 98.00 165 PHE A N 1
ATOM 1371 C CA . PHE A 1 165 ? 6.620 9.837 -6.446 1.00 98.00 165 PHE A CA 1
ATOM 1372 C C . PHE A 1 165 ? 7.281 10.459 -5.207 1.00 98.00 165 PHE A C 1
ATOM 1374 O O . PHE A 1 165 ? 8.020 9.787 -4.488 1.00 98.00 165 PHE A O 1
ATOM 1381 N N . ASP A 1 166 ? 7.037 11.744 -4.959 1.00 96.38 166 ASP A N 1
ATOM 1382 C CA . ASP A 1 166 ? 7.506 12.477 -3.779 1.00 96.38 166 ASP A CA 1
ATOM 1383 C C . ASP A 1 166 ? 6.327 13.105 -3.010 1.00 96.38 166 ASP A C 1
ATOM 1385 O O . ASP A 1 166 ? 5.158 12.912 -3.354 1.00 96.38 166 ASP A O 1
ATOM 1389 N N . ASP A 1 167 ? 6.626 13.868 -1.959 1.00 92.38 167 ASP A N 1
ATOM 1390 C CA . ASP A 1 167 ? 5.605 14.530 -1.136 1.00 92.38 167 ASP A CA 1
ATOM 1391 C C . ASP A 1 167 ? 4.795 15.614 -1.886 1.00 92.38 167 ASP A C 1
ATOM 1393 O O . ASP A 1 167 ? 3.792 16.093 -1.356 1.00 92.38 167 ASP A O 1
ATOM 1397 N N . ASN A 1 168 ? 5.185 15.996 -3.110 1.00 95.25 168 ASN A N 1
ATOM 1398 C CA . ASN A 1 168 ? 4.483 16.982 -3.937 1.00 95.25 168 ASN A CA 1
ATOM 1399 C C . ASN A 1 168 ? 3.480 16.345 -4.913 1.00 95.25 168 ASN A C 1
ATOM 1401 O O . ASN A 1 168 ? 2.865 17.062 -5.709 1.00 95.25 168 ASN A O 1
ATOM 1405 N N . VAL A 1 169 ? 3.309 15.017 -4.885 1.00 98.06 169 VAL A N 1
ATOM 1406 C CA . VAL A 1 169 ? 2.339 14.323 -5.739 1.00 98.06 169 VAL A CA 1
ATOM 1407 C C . VAL A 1 169 ? 0.931 14.890 -5.534 1.00 98.06 169 VAL A C 1
ATOM 1409 O O . VAL A 1 169 ? 0.466 15.077 -4.406 1.00 98.06 169 VAL A O 1
ATOM 1412 N N . SER A 1 170 ? 0.222 15.163 -6.630 1.00 98.50 170 SER A N 1
ATOM 1413 C CA . SER A 1 170 ? -1.178 15.572 -6.534 1.00 98.50 170 SER A CA 1
ATOM 1414 C C . SER A 1 170 ? -2.043 14.406 -6.054 1.00 98.50 170 SER A C 1
ATOM 1416 O O . SER A 1 170 ? -1.725 13.234 -6.274 1.00 98.50 170 SER A O 1
ATOM 1418 N N . ALA A 1 171 ? -3.171 14.721 -5.417 1.00 98.62 171 ALA A N 1
ATOM 1419 C CA . ALA A 1 171 ? -4.125 13.706 -4.989 1.00 98.62 171 ALA A CA 1
ATOM 1420 C C . ALA A 1 171 ? -4.594 12.843 -6.170 1.00 98.62 171 ALA A C 1
ATOM 1422 O O . ALA A 1 171 ? -4.529 11.623 -6.100 1.00 98.62 171 ALA A O 1
ATOM 1423 N N . GLU A 1 172 ? -4.994 13.459 -7.281 1.00 98.69 172 GLU A N 1
ATOM 1424 C CA . GLU A 1 172 ? -5.404 12.725 -8.481 1.00 98.69 172 GLU A CA 1
ATOM 1425 C C . GLU A 1 172 ? -4.309 11.770 -8.974 1.00 98.69 172 GLU A C 1
ATOM 1427 O O . GLU A 1 172 ? -4.569 10.578 -9.148 1.00 98.69 172 GLU A O 1
ATOM 1432 N N . ARG A 1 173 ? -3.060 12.248 -9.073 1.00 98.56 173 ARG A N 1
ATOM 1433 C CA . ARG A 1 173 ? -1.941 11.423 -9.536 1.00 98.56 173 ARG A CA 1
ATOM 1434 C C . ARG A 1 173 ? -1.633 10.265 -8.589 1.00 98.56 173 ARG A C 1
ATOM 1436 O O . ARG A 1 173 ? -1.329 9.168 -9.051 1.00 98.56 173 ARG A O 1
ATOM 1443 N N . LEU A 1 174 ? -1.720 10.471 -7.274 1.00 98.69 174 LEU A N 1
ATOM 1444 C CA . LEU A 1 174 ? -1.535 9.380 -6.316 1.00 98.69 174 LEU A CA 1
ATOM 1445 C C . LEU A 1 174 ? -2.641 8.322 -6.445 1.00 98.69 174 LEU A C 1
ATOM 1447 O O . LEU A 1 174 ? -2.361 7.128 -6.335 1.00 98.69 174 LEU A O 1
ATOM 1451 N N . GLY A 1 175 ? -3.881 8.743 -6.707 1.00 98.62 175 GLY A N 1
ATOM 1452 C CA . GLY A 1 175 ? -4.981 7.828 -7.008 1.00 98.62 175 GLY A CA 1
ATOM 1453 C C . GLY A 1 175 ? -4.684 6.951 -8.223 1.00 98.62 175 GLY A C 1
ATOM 1454 O O . GLY A 1 175 ? -4.781 5.727 -8.133 1.00 98.62 175 GLY A O 1
ATOM 1455 N N . GLU A 1 176 ? -4.239 7.559 -9.325 1.00 98.62 176 GLU A N 1
ATOM 1456 C CA . GLU A 1 176 ? -3.828 6.837 -10.536 1.00 98.62 176 GLU A CA 1
ATOM 1457 C C . GLU A 1 176 ? -2.697 5.840 -10.260 1.00 98.62 176 GLU A C 1
ATOM 1459 O O . GLU A 1 176 ? -2.791 4.683 -10.663 1.00 98.62 176 GLU A O 1
ATOM 1464 N N . ILE A 1 177 ? -1.656 6.263 -9.532 1.00 98.62 177 ILE A N 1
ATOM 1465 C CA . ILE A 1 177 ? -0.509 5.420 -9.162 1.00 98.62 177 ILE A CA 1
ATOM 1466 C C . ILE A 1 177 ? -0.961 4.167 -8.405 1.00 98.62 177 ILE A C 1
ATOM 1468 O O . ILE A 1 177 ? -0.475 3.069 -8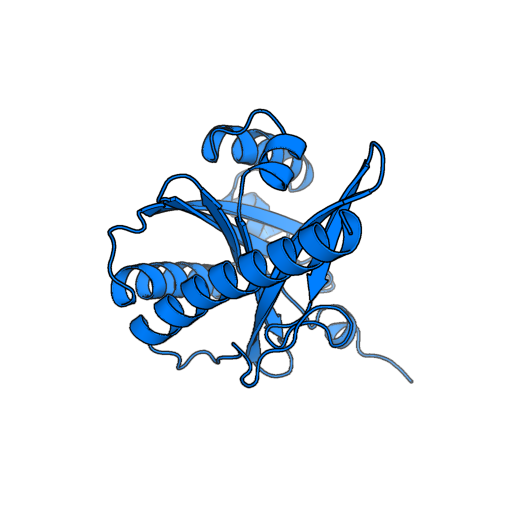.678 1.00 98.62 177 ILE A O 1
ATOM 1472 N N . ILE A 1 178 ? -1.893 4.311 -7.461 1.00 98.50 178 ILE A N 1
ATOM 1473 C CA . ILE A 1 178 ? -2.403 3.187 -6.667 1.00 98.50 178 ILE A CA 1
ATOM 1474 C C . ILE A 1 178 ? -3.166 2.198 -7.549 1.00 98.50 178 ILE A C 1
ATOM 1476 O O . ILE A 1 178 ? -2.904 0.993 -7.491 1.00 98.50 178 ILE A O 1
ATOM 1480 N N . ILE A 1 179 ? -4.085 2.697 -8.379 1.00 98.25 179 ILE A N 1
ATOM 1481 C CA . ILE A 1 179 ? -4.879 1.856 -9.280 1.00 98.25 179 ILE A CA 1
ATOM 1482 C C . ILE A 1 179 ? -3.986 1.159 -10.309 1.00 98.25 179 ILE A C 1
ATOM 1484 O O . ILE A 1 179 ? -4.131 -0.041 -10.547 1.00 98.25 179 ILE A O 1
ATOM 1488 N N . GLU A 1 180 ? -3.008 1.870 -10.864 1.00 98.31 180 GLU A N 1
ATOM 1489 C CA . GLU A 1 180 ? -2.026 1.288 -11.769 1.00 98.31 180 GLU A CA 1
ATOM 1490 C C . GLU A 1 180 ? -1.149 0.243 -11.061 1.00 98.31 180 GLU A C 1
ATOM 1492 O O . GLU A 1 180 ? -0.864 -0.811 -11.626 1.00 98.31 180 GLU A O 1
ATOM 1497 N N . GLY A 1 181 ? -0.779 0.468 -9.798 1.00 98.25 181 GLY A N 1
ATOM 1498 C CA . GLY A 1 181 ? -0.060 -0.502 -8.973 1.00 98.25 181 GLY A CA 1
ATOM 1499 C C . GLY A 1 181 ? -0.802 -1.833 -8.823 1.00 98.25 181 GLY A C 1
ATOM 1500 O O . GLY A 1 181 ? -0.190 -2.902 -8.948 1.00 98.25 181 GLY A O 1
ATOM 1501 N N . PHE A 1 182 ? -2.121 -1.789 -8.609 1.00 97.94 182 PHE A N 1
ATOM 1502 C CA . PHE A 1 182 ? -2.962 -2.990 -8.609 1.00 97.94 182 PHE A CA 1
ATOM 1503 C C . PHE A 1 182 ? -3.008 -3.655 -9.988 1.00 97.94 182 PHE A C 1
ATOM 1505 O O . PHE A 1 182 ? -2.758 -4.856 -10.096 1.00 97.94 182 PHE A O 1
ATOM 1512 N N . ASP A 1 183 ? -3.239 -2.886 -11.054 1.00 97.31 183 ASP A N 1
ATOM 1513 C CA . ASP A 1 183 ? -3.312 -3.432 -12.412 1.00 97.31 183 ASP A CA 1
ATOM 1514 C C . ASP A 1 183 ? -1.999 -4.106 -12.846 1.00 97.31 183 ASP A C 1
ATOM 1516 O O . ASP A 1 183 ? -2.009 -5.225 -13.369 1.00 97.31 183 ASP A O 1
ATOM 1520 N N . ARG A 1 184 ? -0.851 -3.480 -12.567 1.00 97.69 184 ARG A N 1
ATOM 1521 C CA . ARG A 1 184 ? 0.471 -4.060 -12.836 1.00 97.69 184 ARG A CA 1
ATOM 1522 C C . ARG A 1 184 ? 0.690 -5.342 -12.034 1.00 97.69 184 ARG A C 1
ATOM 1524 O O . ARG A 1 184 ? 1.131 -6.340 -12.600 1.00 97.69 184 ARG A O 1
ATOM 1531 N N . SER A 1 185 ? 0.311 -5.362 -10.757 1.00 96.88 185 SER A N 1
ATOM 1532 C CA . SER A 1 185 ? 0.381 -6.558 -9.899 1.00 96.88 185 SER A CA 1
ATOM 1533 C C . SER A 1 185 ? -0.485 -7.709 -10.434 1.00 96.88 185 SER A C 1
ATOM 1535 O O . SER A 1 185 ? -0.042 -8.858 -10.522 1.00 96.88 185 SER A O 1
ATOM 1537 N N . ARG A 1 186 ? -1.698 -7.399 -10.902 1.00 95.12 186 ARG A N 1
ATOM 1538 C CA . ARG A 1 186 ? -2.608 -8.351 -11.552 1.00 95.12 186 ARG A CA 1
ATOM 1539 C C . ARG A 1 186 ? -2.040 -8.895 -12.866 1.00 95.12 186 ARG A C 1
ATOM 1541 O O . ARG A 1 186 ? -2.106 -10.101 -13.106 1.00 95.12 186 ARG A O 1
ATOM 1548 N N . LYS A 1 187 ? -1.436 -8.041 -13.699 1.00 95.25 187 LYS A N 1
ATOM 1549 C CA . LYS A 1 187 ? -0.757 -8.442 -14.947 1.00 95.25 187 LYS A CA 1
ATOM 1550 C C . LYS A 1 187 ? 0.430 -9.371 -14.681 1.00 95.25 187 LYS A C 1
ATOM 1552 O O . LYS A 1 187 ? 0.558 -10.387 -15.363 1.00 95.25 187 LYS A O 1
ATOM 1557 N N . MET A 1 188 ? 1.238 -9.082 -13.656 1.00 94.31 188 MET A N 1
ATOM 1558 C CA . MET A 1 188 ? 2.320 -9.970 -13.202 1.00 94.31 188 MET A CA 1
ATOM 1559 C C . MET A 1 188 ? 1.772 -11.351 -12.818 1.00 94.31 188 MET A C 1
ATOM 1561 O O . MET A 1 188 ? 2.249 -12.370 -13.317 1.00 94.31 188 MET A O 1
ATOM 1565 N N . LYS A 1 189 ? 0.714 -11.391 -11.994 1.00 92.81 189 LYS A N 1
ATOM 1566 C CA . LYS A 1 189 ? 0.042 -12.638 -11.590 1.00 92.81 189 LYS A CA 1
ATOM 1567 C C . LYS A 1 189 ? -0.436 -13.449 -12.795 1.00 92.81 189 LYS A C 1
ATOM 1569 O O . LYS A 1 189 ? -0.173 -14.647 -12.868 1.00 92.81 189 LYS A O 1
ATOM 1574 N N . ALA A 1 190 ? -1.117 -12.803 -13.741 1.00 92.00 190 ALA A N 1
ATOM 1575 C CA . ALA A 1 190 ? -1.629 -13.456 -14.942 1.00 92.00 190 ALA A CA 1
ATOM 1576 C C . ALA A 1 190 ? -0.502 -14.058 -15.796 1.00 92.00 190 ALA A C 1
ATOM 1578 O O . ALA A 1 190 ? -0.623 -15.188 -16.267 1.00 92.00 190 ALA A O 1
ATOM 1579 N N . LYS A 1 191 ? 0.616 -13.338 -15.944 1.00 91.94 191 LYS A N 1
ATOM 1580 C CA . LYS A 1 191 ? 1.773 -13.806 -16.710 1.00 91.94 191 LYS A CA 1
ATOM 1581 C C . LYS A 1 191 ? 2.396 -15.064 -16.100 1.00 91.94 191 LYS A C 1
ATOM 1583 O O . LYS A 1 191 ? 2.568 -16.053 -16.805 1.00 91.94 191 LYS A O 1
ATOM 1588 N N . VAL A 1 192 ? 2.622 -15.071 -14.785 1.00 89.38 192 VAL A N 1
ATOM 1589 C CA . VAL A 1 192 ? 3.173 -16.242 -14.077 1.00 89.38 192 VAL A CA 1
ATOM 1590 C C . VAL A 1 192 ? 2.237 -17.452 -14.150 1.00 89.38 192 VAL A C 1
ATOM 1592 O O . VAL A 1 192 ? 2.702 -18.581 -14.293 1.00 89.38 192 VAL A O 1
ATOM 1595 N N . LEU A 1 193 ? 0.920 -17.243 -14.060 1.00 85.62 193 LEU A N 1
ATOM 1596 C CA . LEU A 1 193 ? -0.054 -18.334 -14.154 1.00 85.62 193 LEU A CA 1
ATOM 1597 C C . LEU A 1 193 ? -0.111 -18.959 -15.551 1.00 85.62 193 LEU A C 1
ATOM 1599 O O . LEU A 1 193 ? -0.255 -20.176 -15.644 1.00 85.62 193 LEU A O 1
ATOM 1603 N N . ASN A 1 194 ? 0.024 -18.156 -16.607 1.00 76.56 194 ASN A N 1
ATOM 1604 C CA . ASN A 1 194 ? 0.104 -18.673 -17.971 1.00 76.56 194 ASN A CA 1
ATOM 1605 C C . ASN A 1 194 ? 1.360 -19.530 -18.155 1.00 76.56 194 ASN A C 1
ATOM 1607 O O . ASN A 1 194 ? 1.248 -20.651 -18.634 1.00 76.56 194 ASN A O 1
ATOM 1611 N N . ASP A 1 195 ? 2.514 -19.047 -17.687 1.00 72.25 195 ASP A N 1
ATOM 1612 C CA . ASP A 1 195 ? 3.801 -19.729 -17.866 1.00 72.25 195 ASP A CA 1
ATOM 1613 C C . ASP A 1 195 ? 3.939 -21.004 -16.997 1.00 72.25 195 ASP A C 1
ATOM 1615 O O . ASP A 1 195 ? 4.724 -21.892 -17.313 1.00 72.25 195 ASP A O 1
ATOM 1619 N N . CYS A 1 196 ? 3.182 -21.128 -15.896 1.00 59.25 196 CYS A N 1
ATOM 1620 C CA . CYS A 1 196 ? 3.158 -22.338 -15.054 1.00 59.25 196 CYS A CA 1
ATOM 1621 C C . CYS A 1 196 ? 2.169 -23.418 -15.532 1.00 59.25 196 CYS A C 1
ATOM 1623 O O . CYS A 1 196 ? 2.220 -24.545 -15.033 1.00 59.25 196 CYS A O 1
ATOM 1625 N N . CYS A 1 197 ? 1.231 -23.062 -16.414 1.00 53.62 197 CYS A N 1
ATOM 1626 C CA . CYS A 1 197 ? 0.192 -23.953 -16.942 1.00 53.62 197 CYS A CA 1
ATOM 1627 C C . CYS A 1 197 ? 0.424 -24.357 -18.410 1.00 53.62 197 CYS A C 1
ATOM 1629 O O . CYS A 1 197 ? -0.364 -25.139 -18.943 1.00 53.62 197 CYS A O 1
ATOM 1631 N N . SER A 1 198 ? 1.468 -23.819 -19.043 1.00 43.66 198 SER A N 1
ATOM 1632 C CA . SER A 1 198 ? 2.005 -24.207 -20.355 1.00 43.66 198 SER A CA 1
ATOM 1633 C C . SER A 1 198 ? 3.135 -25.218 -20.217 1.00 43.66 198 SER A C 1
ATOM 1635 O O . SER A 1 198 ? 3.145 -26.189 -21.002 1.00 43.66 198 SER A O 1
#

Radius of gyration: 17.52 Å; chains: 1; bounding box: 50×45×47 Å